Protein AF-A0A1Q7YR56-F1 (afdb_monomer)

Radius of gyration: 27.62 Å; Cα contacts (8 Å, |Δi|>4): 242; chains: 1; bounding box: 73×90×45 Å

Mean predicted aligned error: 14.75 Å

Sequence (180 aa):
MLPIGRGDFVLPYKLAPENAGSSASSLIPLRMRAVSVNVNEVTGVAGFVEPGTRVDVLFTATVNVAGLHEPRSTTILQDVPVLASDQRLDRSTARQGQAAHVVTLLVSLEGAEKLALAMQEGRIQLVLRNPVDTNQETPAPVGNTNLYSGTATPTRGPKVTRTKRTPKPAPELPQFYDVE

Secondary structure (DSSP, 8-state):
-PPPPTT----GGGSPPTT--SSGGGGS-TT-EEEEEEE---SSSTTT--TT-EEEEEEEEEEEETTEEEEEEEEEEEEEEEEEEEEEE-TT-TT---EEEEEEEEE-HHHHHHHHHHHHHSEEEEEEPPTT------PPPEEHHHHH-----------------PPPPPPPPPPPPP--

pLDDT: mean 78.29, std 14.7, range [46.56, 96.19]

Solvent-accessible surface area (backbone atoms only — not comparable to full-atom values): 11649 Å² total; per-residue (Å²): 136,81,89,84,60,95,88,61,82,89,48,78,89,75,48,73,59,98,53,58,56,96,47,80,71,37,76,48,57,90,82,46,41,78,46,78,41,74,42,64,78,80,93,76,50,83,91,69,61,45,58,78,39,34,28,28,35,34,40,37,34,75,42,78,58,95,88,40,80,41,55,35,36,38,77,78,46,66,81,31,42,29,70,40,60,46,76,47,69,48,79,84,47,92,84,72,60,65,64,44,36,36,36,27,33,49,31,43,66,69,52,48,55,52,47,57,51,44,68,72,71,41,46,39,36,77,43,84,44,62,89,86,65,83,80,86,80,86,77,77,69,45,29,65,72,63,71,71,45,88,78,70,77,85,79,72,72,82,80,76,78,74,71,79,76,71,79,73,79,78,79,81,77,83,80,81,80,86,78,133

Structure (mmCIF, N/CA/C/O backbone):
data_AF-A0A1Q7YR56-F1
#
_entry.id   AF-A0A1Q7YR56-F1
#
loop_
_atom_site.group_PDB
_atom_site.id
_atom_site.type_symbol
_atom_site.label_atom_id
_atom_site.label_alt_id
_atom_site.label_comp_id
_atom_site.label_asym_id
_atom_site.label_entity_id
_atom_site.label_seq_id
_atom_site.pdbx_PDB_ins_code
_atom_site.Cartn_x
_atom_site.Cartn_y
_atom_site.Cartn_z
_atom_site.occupancy
_atom_site.B_iso_or_equiv
_atom_site.auth_seq_id
_atom_site.auth_comp_id
_atom_site.auth_asym_id
_atom_site.auth_atom_id
_atom_site.pdbx_PDB_model_num
ATOM 1 N N . MET A 1 1 ? 19.904 -16.107 -21.056 1.00 61.62 1 MET A N 1
ATOM 2 C CA . MET A 1 1 ? 21.088 -16.655 -20.360 1.00 61.62 1 MET A CA 1
ATOM 3 C C . MET A 1 1 ? 22.011 -17.222 -21.427 1.00 61.62 1 MET A C 1
ATOM 5 O O . MET A 1 1 ? 21.519 -17.966 -22.267 1.00 61.62 1 MET A O 1
ATOM 9 N N . LEU A 1 2 ? 23.276 -16.804 -21.483 1.00 70.56 2 LEU A N 1
ATOM 10 C CA . LEU A 1 2 ? 24.218 -17.297 -22.495 1.00 70.56 2 LEU A CA 1
ATOM 11 C C . LEU A 1 2 ? 24.826 -18.628 -22.013 1.00 70.56 2 LEU A C 1
ATOM 13 O O . LEU A 1 2 ? 25.208 -18.697 -20.843 1.00 70.56 2 LEU A O 1
ATOM 17 N N . PRO A 1 3 ? 24.923 -19.675 -22.851 1.00 76.06 3 PRO A N 1
ATOM 18 C CA . PRO A 1 3 ? 25.622 -20.898 -22.465 1.00 76.06 3 PRO A CA 1
ATOM 19 C C . PRO A 1 3 ? 27.113 -20.605 -22.240 1.00 76.06 3 PRO A C 1
ATOM 21 O O . PRO A 1 3 ? 27.731 -19.891 -23.029 1.00 76.06 3 PRO A O 1
ATOM 24 N N . ILE A 1 4 ? 27.683 -21.149 -21.160 1.00 81.12 4 ILE A N 1
ATOM 25 C CA . ILE A 1 4 ? 29.117 -21.046 -20.851 1.00 81.12 4 ILE A CA 1
ATOM 26 C C . ILE A 1 4 ? 29.828 -22.352 -21.224 1.00 81.12 4 ILE A C 1
ATOM 28 O O . ILE A 1 4 ? 29.398 -23.436 -20.830 1.00 81.12 4 ILE A O 1
ATOM 32 N N . GLY A 1 5 ? 30.894 -22.249 -22.022 1.00 86.50 5 GLY A N 1
ATOM 33 C CA . GLY A 1 5 ? 31.696 -23.387 -22.477 1.00 86.50 5 GLY A CA 1
ATOM 34 C C . GLY A 1 5 ? 32.893 -23.681 -21.569 1.00 86.50 5 GLY A C 1
ATOM 35 O O . GLY A 1 5 ? 33.3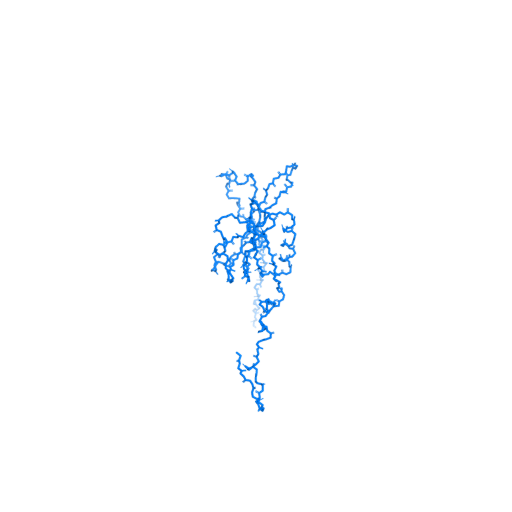61 -22.826 -20.817 1.00 86.50 5 GLY A O 1
ATOM 36 N N . ARG A 1 6 ? 33.433 -24.904 -21.645 1.00 81.12 6 ARG A N 1
ATOM 37 C CA . ARG A 1 6 ? 34.664 -25.267 -20.924 1.00 81.12 6 ARG A CA 1
ATOM 38 C C . ARG A 1 6 ? 35.850 -24.500 -21.520 1.00 81.12 6 ARG A C 1
ATOM 40 O O . ARG A 1 6 ? 36.129 -24.652 -22.703 1.00 81.12 6 ARG A O 1
ATOM 47 N N . GLY A 1 7 ? 36.550 -23.722 -20.692 1.00 88.12 7 GLY A N 1
ATOM 48 C CA . GLY A 1 7 ? 37.669 -22.870 -21.121 1.00 88.12 7 GLY A CA 1
ATOM 49 C C . GLY A 1 7 ? 37.289 -21.411 -21.395 1.00 88.12 7 GLY A C 1
ATOM 50 O O . GLY A 1 7 ? 38.175 -20.605 -21.666 1.00 88.12 7 GLY A O 1
ATOM 51 N N . ASP A 1 8 ? 36.009 -21.049 -21.276 1.00 87.44 8 ASP A N 1
ATOM 52 C CA . ASP A 1 8 ? 35.584 -19.654 -21.368 1.00 87.44 8 ASP A CA 1
ATOM 53 C C . ASP A 1 8 ? 36.054 -18.845 -20.156 1.00 87.44 8 ASP A C 1
ATOM 55 O O . ASP A 1 8 ? 35.895 -19.252 -19.003 1.00 87.44 8 ASP A O 1
ATOM 59 N N . PHE A 1 9 ? 36.526 -17.626 -20.411 1.00 86.00 9 PHE A N 1
ATOM 60 C CA . PHE A 1 9 ? 36.639 -16.620 -19.364 1.00 86.00 9 PHE A CA 1
ATOM 61 C C . PHE A 1 9 ? 35.234 -16.214 -18.892 1.00 86.00 9 PHE A C 1
ATOM 63 O O . PHE A 1 9 ? 34.328 -15.963 -19.699 1.00 86.00 9 PHE A O 1
ATOM 70 N N . VAL A 1 10 ? 35.054 -16.130 -17.573 1.00 84.25 10 VAL A N 1
ATOM 71 C CA . VAL A 1 10 ? 33.825 -15.626 -16.952 1.00 84.25 10 VAL A CA 1
ATOM 72 C C . VAL A 1 10 ? 33.943 -14.110 -16.857 1.00 84.25 10 VAL A C 1
ATOM 74 O O . VAL A 1 10 ? 34.553 -13.575 -15.936 1.00 84.25 10 VAL A O 1
ATOM 77 N N . LEU A 1 11 ? 33.411 -13.415 -17.861 1.00 86.56 11 LEU A N 1
ATOM 78 C CA . LEU A 1 11 ? 33.375 -11.954 -17.874 1.00 86.56 11 LEU A CA 1
ATOM 79 C C . LEU A 1 11 ? 32.105 -11.446 -17.169 1.00 86.56 11 LEU A C 1
ATOM 81 O O . LEU A 1 11 ? 31.077 -12.124 -17.229 1.00 86.56 11 LEU A O 1
ATOM 85 N N . PRO A 1 12 ? 32.122 -10.242 -16.563 1.00 82.56 12 PRO A N 1
ATOM 86 C CA . PRO A 1 12 ? 30.974 -9.701 -15.829 1.00 82.56 12 PRO A CA 1
ATOM 87 C C . PRO A 1 12 ? 29.655 -9.670 -16.617 1.00 82.56 12 PRO A C 1
ATOM 89 O O . PRO A 1 12 ? 28.604 -9.924 -16.049 1.00 82.56 12 PRO A O 1
ATOM 92 N N . TYR A 1 13 ? 29.690 -9.448 -17.935 1.00 82.50 13 TYR A N 1
ATOM 93 C CA . TYR A 1 13 ? 28.483 -9.453 -18.779 1.00 82.50 13 TYR A CA 1
ATOM 94 C C . TYR A 1 13 ? 27.892 -10.856 -19.022 1.00 82.50 13 TYR A C 1
ATOM 96 O O . TYR A 1 13 ? 26.772 -10.971 -19.518 1.00 82.50 13 TYR A O 1
ATOM 104 N N . LYS A 1 14 ? 28.643 -11.926 -18.721 1.00 80.31 14 LYS A N 1
ATOM 105 C CA . LYS A 1 14 ? 28.155 -13.315 -18.749 1.00 80.31 14 LYS A CA 1
ATOM 106 C C . LYS A 1 14 ? 27.508 -13.724 -17.422 1.00 80.31 14 LYS A C 1
ATOM 108 O O . LYS A 1 14 ? 26.845 -14.758 -17.375 1.00 80.31 14 LYS A O 1
ATOM 113 N N . LEU A 1 15 ? 27.703 -12.943 -16.359 1.00 80.94 15 LEU A N 1
ATOM 114 C CA . LEU A 1 15 ? 27.051 -13.160 -15.076 1.00 80.94 15 LEU A CA 1
ATOM 115 C C . LEU A 1 15 ? 25.648 -12.561 -15.104 1.00 80.94 15 LEU A C 1
ATOM 117 O O . LEU A 1 15 ? 25.396 -11.519 -15.711 1.00 80.94 15 LEU A O 1
ATOM 121 N N . ALA A 1 16 ? 24.724 -13.237 -14.433 1.00 74.12 16 ALA A N 1
ATOM 122 C CA . ALA A 1 16 ? 23.437 -12.644 -14.142 1.00 74.12 16 ALA A CA 1
ATOM 123 C C . ALA A 1 16 ? 23.662 -11.477 -13.150 1.00 74.12 16 ALA A C 1
ATOM 125 O O . ALA A 1 16 ? 24.523 -11.608 -12.274 1.00 74.12 16 ALA A O 1
ATOM 126 N N . PRO A 1 17 ? 22.937 -10.348 -13.269 1.00 74.44 17 PRO A N 1
ATOM 127 C CA . PRO A 1 17 ? 22.938 -9.307 -12.244 1.00 74.44 17 PRO A CA 1
ATOM 128 C C . PRO A 1 17 ? 22.762 -9.901 -10.840 1.00 74.44 17 PRO A C 1
ATOM 130 O O . PRO A 1 17 ? 22.109 -10.932 -10.692 1.00 74.44 17 PRO A O 1
ATOM 133 N N . GLU A 1 18 ? 23.272 -9.238 -9.800 1.00 69.38 18 GLU A N 1
ATOM 134 C CA . GLU A 1 18 ? 23.172 -9.740 -8.413 1.00 69.38 18 GLU A CA 1
ATOM 135 C C . GLU A 1 18 ? 21.721 -10.074 -8.002 1.00 69.38 18 GLU A C 1
ATOM 137 O O . GLU A 1 18 ? 21.483 -10.996 -7.228 1.00 69.38 18 GLU A O 1
ATOM 142 N N . ASN A 1 19 ? 20.744 -9.401 -8.624 1.00 65.56 19 ASN A N 1
ATOM 143 C CA . ASN A 1 19 ? 19.305 -9.607 -8.446 1.00 65.56 19 ASN A CA 1
ATOM 144 C C . ASN A 1 19 ? 18.615 -10.274 -9.655 1.00 65.56 19 ASN A C 1
ATOM 146 O O . ASN A 1 19 ? 17.439 -10.044 -9.905 1.00 65.56 19 ASN A O 1
ATOM 150 N N . ALA A 1 20 ? 19.318 -11.081 -10.446 1.00 63.31 20 ALA A N 1
ATOM 151 C CA . ALA A 1 20 ? 18.755 -11.743 -11.628 1.00 63.31 20 ALA A CA 1
ATOM 152 C C . ALA A 1 20 ? 18.206 -13.151 -11.361 1.00 63.31 20 ALA A C 1
ATOM 154 O O . ALA A 1 20 ? 17.959 -13.915 -12.297 1.00 63.31 20 ALA A O 1
ATOM 155 N N . GLY A 1 21 ? 18.012 -13.506 -10.090 1.00 63.19 21 GLY A N 1
ATOM 156 C CA . GLY A 1 21 ? 17.249 -14.695 -9.736 1.00 63.19 21 GLY A CA 1
ATOM 157 C C . GLY A 1 21 ? 15.819 -14.589 -10.272 1.00 63.19 21 GLY A C 1
ATOM 158 O O . GLY A 1 21 ? 15.194 -13.538 -10.210 1.00 63.19 21 GLY A O 1
ATOM 159 N N . SER A 1 22 ? 15.260 -15.691 -10.770 1.00 61.06 22 SER A N 1
ATOM 160 C CA . SER A 1 22 ? 13.861 -15.762 -11.226 1.00 61.06 22 SER A CA 1
ATOM 161 C C . SER A 1 22 ? 12.847 -15.788 -10.071 1.00 61.06 22 SER A C 1
ATOM 163 O O . SER A 1 22 ? 11.703 -16.200 -10.251 1.00 61.06 22 SER A O 1
ATOM 165 N N . SER A 1 23 ? 13.276 -15.434 -8.859 1.00 67.12 23 SER A N 1
ATOM 166 C CA . SER A 1 23 ? 12.451 -15.467 -7.656 1.00 67.12 23 SER A CA 1
ATOM 167 C C . SER A 1 23 ? 11.788 -14.111 -7.439 1.00 67.12 23 SER A C 1
ATOM 169 O O . SER A 1 23 ? 12.410 -13.079 -7.680 1.00 67.12 23 SER A O 1
ATOM 171 N N . ALA A 1 24 ? 10.555 -14.089 -6.925 1.00 66.25 24 ALA A N 1
ATOM 172 C CA . ALA A 1 24 ? 9.861 -12.842 -6.584 1.00 66.25 24 ALA A CA 1
ATOM 173 C C . ALA A 1 24 ? 10.688 -11.940 -5.639 1.00 66.25 24 ALA A C 1
ATOM 175 O O . ALA A 1 24 ? 10.592 -10.718 -5.709 1.00 66.25 24 ALA A O 1
ATOM 176 N N . SER A 1 25 ? 11.561 -12.532 -4.816 1.00 73.88 25 SER A N 1
ATOM 177 C CA . SER A 1 25 ? 12.488 -11.821 -3.928 1.00 73.88 25 SER A CA 1
ATOM 178 C C . SER A 1 25 ? 13.543 -10.997 -4.668 1.00 73.88 25 SER A C 1
ATOM 180 O O . SER A 1 25 ? 14.016 -9.996 -4.143 1.00 73.88 25 SER A O 1
ATOM 182 N N . SER A 1 26 ? 13.901 -11.385 -5.891 1.00 78.31 26 SER A N 1
ATOM 183 C CA . SER A 1 26 ? 14.892 -10.691 -6.717 1.00 78.31 26 SER A CA 1
ATOM 184 C C . SER A 1 26 ? 14.360 -9.379 -7.313 1.00 78.31 26 SER A C 1
ATOM 186 O O . SER A 1 26 ? 15.143 -8.512 -7.685 1.00 78.31 26 SER A O 1
ATOM 188 N N . LEU A 1 27 ? 13.035 -9.192 -7.347 1.00 80.38 27 LEU A N 1
ATOM 189 C CA . LEU A 1 27 ? 12.390 -7.941 -7.769 1.00 80.38 27 LEU A CA 1
ATOM 190 C C . LEU A 1 27 ? 12.345 -6.882 -6.658 1.00 80.38 27 LEU A C 1
ATOM 192 O O . LEU A 1 27 ? 11.912 -5.759 -6.905 1.00 80.38 27 LEU A O 1
ATOM 196 N N . ILE A 1 28 ? 12.762 -7.226 -5.437 1.00 87.56 28 ILE A N 1
ATOM 197 C CA . ILE A 1 28 ? 12.703 -6.346 -4.270 1.00 87.56 28 ILE A CA 1
ATOM 198 C C . ILE A 1 28 ? 14.057 -5.637 -4.125 1.00 87.56 28 ILE A C 1
ATOM 200 O O . ILE A 1 28 ? 15.053 -6.288 -3.805 1.00 87.56 28 ILE A O 1
ATOM 204 N N . PRO A 1 29 ? 14.134 -4.308 -4.324 1.00 87.94 29 PRO A N 1
ATOM 205 C CA . PRO A 1 29 ? 15.377 -3.573 -4.139 1.00 87.94 29 PRO A CA 1
ATOM 206 C C . PRO A 1 29 ? 15.841 -3.570 -2.680 1.00 87.94 29 PRO A C 1
ATOM 208 O O . PRO A 1 29 ? 15.061 -3.762 -1.741 1.00 87.94 29 PRO A O 1
ATOM 211 N N . LEU A 1 30 ? 17.123 -3.257 -2.480 1.00 88.31 30 LEU A N 1
ATOM 212 C CA . LEU A 1 30 ? 17.692 -3.045 -1.151 1.00 88.31 30 LEU A CA 1
ATOM 213 C C . LEU A 1 30 ? 16.848 -2.047 -0.344 1.00 88.31 30 LEU A C 1
ATOM 215 O O . LEU A 1 30 ? 16.466 -0.986 -0.832 1.00 88.31 30 LEU A O 1
ATOM 219 N N . ARG A 1 31 ? 16.609 -2.384 0.929 1.00 90.31 31 ARG A N 1
ATOM 220 C CA . ARG A 1 31 ? 15.815 -1.595 1.893 1.00 90.31 31 ARG A CA 1
ATOM 221 C C . ARG A 1 31 ? 14.323 -1.455 1.555 1.00 90.31 31 ARG A C 1
ATOM 223 O O . ARG A 1 31 ? 13.633 -0.694 2.236 1.00 90.31 31 ARG A O 1
ATOM 230 N N . MET A 1 32 ? 13.809 -2.234 0.609 1.00 94.12 32 MET A N 1
ATOM 231 C CA . MET A 1 32 ? 12.379 -2.348 0.314 1.00 94.12 32 MET A CA 1
ATOM 232 C C . MET A 1 32 ? 11.842 -3.720 0.745 1.00 94.12 32 MET A C 1
ATOM 234 O O . MET A 1 32 ? 12.610 -4.628 1.065 1.00 94.12 32 MET A O 1
ATOM 238 N N . ARG A 1 33 ? 10.517 -3.854 0.840 1.00 94.69 33 ARG A N 1
ATOM 239 C CA . ARG A 1 33 ? 9.802 -5.083 1.205 1.00 94.69 33 ARG A CA 1
ATOM 240 C C . ARG A 1 33 ? 8.588 -5.245 0.306 1.00 94.69 33 ARG A C 1
ATOM 242 O O . ARG A 1 33 ? 7.908 -4.268 0.012 1.00 94.69 33 ARG A O 1
ATOM 249 N N . ALA A 1 34 ? 8.318 -6.479 -0.096 1.00 93.25 34 ALA A N 1
ATOM 250 C CA . ALA A 1 34 ? 7.066 -6.839 -0.738 1.00 93.25 34 ALA A CA 1
ATOM 251 C C . ALA A 1 34 ? 6.038 -7.193 0.342 1.00 93.25 34 ALA A C 1
ATOM 253 O O . ALA A 1 34 ? 6.297 -8.069 1.167 1.00 93.25 34 ALA A O 1
ATOM 254 N N . VAL A 1 35 ? 4.890 -6.519 0.343 1.00 92.81 35 VAL A N 1
ATOM 255 C CA . VAL A 1 35 ? 3.794 -6.779 1.286 1.00 92.81 35 VAL A CA 1
ATOM 256 C C . VAL A 1 35 ? 2.538 -7.110 0.501 1.00 92.81 35 VAL A C 1
ATOM 258 O O . VAL A 1 35 ? 2.097 -6.321 -0.332 1.00 92.81 35 VAL A O 1
ATOM 261 N N . SER A 1 36 ? 1.967 -8.283 0.762 1.00 91.06 36 SER A N 1
ATOM 262 C CA . SER A 1 36 ? 0.696 -8.698 0.174 1.00 91.06 36 SER A CA 1
ATOM 263 C C . SER A 1 36 ? -0.461 -8.191 1.025 1.00 91.06 36 SER A C 1
ATOM 265 O O . SER A 1 36 ? -0.559 -8.513 2.207 1.00 91.06 36 SER A O 1
ATOM 267 N N . VAL A 1 37 ? -1.346 -7.417 0.407 1.00 88.75 37 VAL A N 1
ATOM 268 C CA . VAL A 1 37 ? -2.497 -6.791 1.055 1.00 88.75 37 VAL A CA 1
ATOM 269 C C . VAL A 1 37 ? -3.771 -7.333 0.420 1.00 88.75 37 VAL A C 1
ATOM 271 O O . VAL A 1 37 ? -3.883 -7.385 -0.805 1.00 88.75 37 VAL A O 1
ATOM 274 N N . ASN A 1 38 ? -4.725 -7.744 1.257 1.00 85.94 38 ASN A N 1
ATOM 275 C CA . ASN A 1 38 ? -6.082 -8.051 0.812 1.00 85.94 38 ASN A CA 1
ATOM 276 C C . ASN A 1 38 ? -6.868 -6.740 0.733 1.00 85.94 38 ASN A C 1
ATOM 278 O O . ASN A 1 38 ? -6.925 -5.995 1.715 1.00 85.94 38 ASN A O 1
ATOM 282 N N . VAL A 1 39 ? -7.423 -6.446 -0.438 1.00 79.50 39 VAL A N 1
ATOM 283 C CA . VAL A 1 39 ? -8.064 -5.162 -0.716 1.00 79.50 39 VAL A CA 1
ATOM 284 C C . VAL A 1 39 ? -9.551 -5.354 -0.960 1.00 79.50 39 VAL A C 1
ATOM 286 O O . VAL A 1 39 ? -9.975 -6.236 -1.706 1.00 79.50 39 VAL A O 1
ATOM 289 N N . ASN A 1 40 ? -10.352 -4.499 -0.321 1.00 73.00 40 ASN A N 1
ATOM 290 C CA . ASN A 1 40 ? -11.790 -4.473 -0.540 1.00 73.00 40 ASN A CA 1
ATOM 291 C C . ASN A 1 40 ? -12.070 -3.579 -1.737 1.00 73.00 40 ASN A C 1
ATOM 293 O O . ASN A 1 40 ? -11.905 -2.358 -1.682 1.00 73.00 40 ASN A O 1
ATOM 297 N N . GLU A 1 41 ? -12.479 -4.201 -2.827 1.00 62.94 41 GLU A N 1
ATOM 298 C CA . GLU A 1 41 ? -12.713 -3.492 -4.064 1.00 62.94 41 GLU A CA 1
ATOM 299 C C . GLU A 1 41 ? -14.067 -2.776 -4.062 1.00 62.94 41 GLU A C 1
ATOM 301 O O . GLU A 1 41 ? -15.100 -3.349 -3.713 1.00 62.94 41 GLU A O 1
ATOM 306 N N . VAL A 1 42 ? -14.077 -1.525 -4.519 1.00 56.03 42 VAL A N 1
ATOM 307 C CA . VAL A 1 42 ? -15.301 -0.847 -4.957 1.00 56.03 42 VAL A CA 1
ATOM 308 C C . VAL A 1 42 ? -15.333 -0.949 -6.477 1.00 56.03 42 VAL A C 1
ATOM 310 O O . VAL A 1 42 ? -14.951 -0.012 -7.159 1.00 56.03 42 VAL A O 1
ATOM 313 N N . THR A 1 43 ? -15.694 -2.135 -6.976 1.00 49.41 43 THR A N 1
ATOM 314 C CA . THR A 1 43 ? -16.209 -2.453 -8.332 1.00 49.41 43 THR A CA 1
ATOM 315 C C . THR A 1 43 ? -15.516 -1.899 -9.598 1.00 49.41 43 THR A C 1
ATOM 317 O O . THR A 1 43 ? -15.992 -2.199 -10.689 1.00 49.41 43 THR A O 1
ATOM 320 N N . GLY A 1 44 ? -14.423 -1.135 -9.532 1.00 54.78 44 GLY A N 1
ATOM 321 C CA . GLY A 1 44 ? -13.900 -0.387 -10.684 1.00 54.78 44 GLY A CA 1
ATOM 322 C C . GLY A 1 44 ? -12.380 -0.323 -10.831 1.00 54.78 44 GLY A C 1
ATOM 323 O O . GLY A 1 44 ? -11.914 0.313 -11.771 1.00 54.78 44 GLY A O 1
ATOM 324 N N . VAL A 1 45 ? -11.595 -0.954 -9.950 1.00 57.84 45 VAL A N 1
ATOM 325 C CA . VAL A 1 45 ? -10.121 -0.824 -9.929 1.00 57.84 45 VAL A CA 1
ATOM 326 C C . VAL A 1 45 ? -9.399 -2.173 -10.127 1.00 57.84 45 VAL A C 1
ATOM 328 O O . VAL A 1 45 ? -8.244 -2.196 -10.547 1.00 57.84 45 VAL A O 1
ATOM 331 N N . ALA A 1 46 ? -10.073 -3.311 -9.940 1.00 54.56 46 ALA A N 1
ATOM 332 C CA . ALA A 1 46 ? -9.526 -4.671 -10.039 1.00 54.56 46 ALA A CA 1
ATOM 333 C C . ALA A 1 46 ? -8.979 -4.997 -11.416 1.00 54.56 46 ALA A C 1
ATOM 335 O O . ALA A 1 46 ? -8.048 -5.789 -11.523 1.00 54.56 46 ALA A O 1
ATOM 336 N N . GLY A 1 47 ? -9.571 -4.418 -12.461 1.00 63.91 47 GLY A N 1
ATOM 337 C CA . GLY A 1 47 ? -9.123 -4.626 -13.834 1.00 63.91 47 GLY A CA 1
ATOM 338 C C . GLY A 1 47 ? -7.925 -3.769 -14.233 1.00 63.91 47 GLY A C 1
ATOM 339 O O . GLY A 1 47 ? -7.358 -4.008 -15.288 1.00 63.91 47 GLY A O 1
ATOM 340 N N . PHE A 1 48 ? -7.550 -2.774 -13.426 1.00 71.44 48 PHE A N 1
ATOM 341 C CA . PHE A 1 48 ? -6.560 -1.766 -13.815 1.00 71.44 48 PHE A CA 1
ATOM 342 C C . PHE A 1 48 ? -5.305 -1.762 -12.930 1.00 71.44 48 PHE A C 1
ATOM 344 O O . PHE A 1 48 ? -4.304 -1.143 -13.286 1.00 71.44 48 PHE A O 1
ATOM 351 N N . VAL A 1 49 ? -5.330 -2.444 -11.779 1.00 83.12 49 VAL A N 1
ATOM 352 C CA . VAL A 1 49 ? -4.136 -2.636 -10.943 1.00 83.12 49 VAL A CA 1
ATOM 353 C C . VAL A 1 49 ? -3.309 -3.781 -11.512 1.00 83.12 49 VAL A C 1
ATOM 355 O O . VAL A 1 49 ? -3.472 -4.948 -11.147 1.00 83.12 49 VAL A O 1
ATOM 358 N N . GLU A 1 50 ? -2.408 -3.418 -12.418 1.00 86.62 50 GLU A N 1
ATOM 359 C CA . GLU A 1 50 ? -1.452 -4.328 -13.042 1.00 86.62 50 GLU A CA 1
ATOM 360 C C . GLU A 1 50 ? -0.056 -4.220 -12.398 1.00 86.62 50 GLU A C 1
ATOM 362 O O . GLU A 1 50 ? 0.314 -3.165 -11.864 1.00 86.62 50 GLU A O 1
ATOM 367 N N . PRO A 1 51 ? 0.761 -5.287 -12.443 1.00 88.75 51 PRO A N 1
ATOM 368 C CA . PRO A 1 51 ? 2.176 -5.207 -12.089 1.00 88.75 51 PRO A CA 1
ATOM 369 C C . PRO A 1 51 ? 2.893 -4.086 -12.854 1.00 88.75 51 PRO A C 1
ATOM 371 O O . PRO A 1 51 ? 2.762 -3.970 -14.068 1.00 88.75 51 PRO A O 1
ATOM 374 N N . GLY A 1 52 ? 3.666 -3.262 -12.146 1.00 88.56 52 GLY A N 1
ATOM 375 C CA . GLY A 1 52 ? 4.337 -2.085 -12.709 1.00 88.56 52 GLY A CA 1
ATOM 376 C C . GLY A 1 52 ? 3.530 -0.785 -12.636 1.00 88.56 52 GLY A C 1
ATOM 377 O O . GLY A 1 52 ? 4.089 0.280 -12.898 1.00 88.56 52 GLY A O 1
ATOM 378 N N . THR A 1 53 ? 2.258 -0.836 -12.230 1.00 90.25 53 THR A N 1
ATOM 379 C CA . THR A 1 53 ? 1.477 0.375 -11.931 1.00 90.25 53 THR A CA 1
ATOM 380 C C . THR A 1 53 ? 1.840 0.960 -10.564 1.00 90.25 53 THR A C 1
ATOM 382 O O . THR A 1 53 ? 2.524 0.334 -9.745 1.00 90.25 53 THR A O 1
ATOM 385 N N . ARG A 1 54 ? 1.391 2.195 -10.325 1.00 91.56 54 ARG A N 1
ATOM 386 C CA . ARG A 1 54 ? 1.548 2.909 -9.055 1.00 91.56 54 ARG A CA 1
ATOM 387 C C . ARG A 1 54 ? 0.179 3.142 -8.438 1.00 91.56 54 ARG A C 1
ATOM 389 O O . ARG A 1 54 ? -0.774 3.480 -9.140 1.00 91.56 54 ARG A O 1
ATOM 396 N N . VAL A 1 55 ? 0.092 2.963 -7.128 1.00 91.81 55 VAL A N 1
ATOM 397 C CA . VAL A 1 55 ? -1.143 3.126 -6.363 1.00 91.81 55 VAL A CA 1
ATOM 398 C C . VAL A 1 55 ? -0.905 3.964 -5.118 1.00 91.81 55 VAL A C 1
ATOM 400 O O . VAL A 1 55 ? 0.169 3.931 -4.516 1.00 91.81 55 VAL A O 1
ATOM 403 N N . ASP A 1 56 ? -1.946 4.665 -4.704 1.00 91.94 56 ASP A N 1
ATOM 404 C CA . ASP A 1 56 ? -2.064 5.222 -3.369 1.00 91.94 56 ASP A CA 1
ATOM 405 C C . ASP A 1 56 ? -2.939 4.291 -2.519 1.00 91.94 56 ASP A C 1
ATOM 407 O O . ASP A 1 56 ? -3.864 3.634 -3.011 1.00 91.94 56 ASP A O 1
ATOM 411 N N . VAL A 1 57 ? -2.631 4.213 -1.227 1.00 92.25 57 VAL A N 1
ATOM 412 C CA . VAL A 1 57 ? -3.304 3.321 -0.283 1.00 92.25 57 VAL A CA 1
ATOM 413 C C . VAL A 1 57 ? -4.146 4.149 0.672 1.00 92.25 57 VAL A C 1
ATOM 415 O O . VAL A 1 57 ? -3.616 4.899 1.499 1.00 92.25 57 VAL A O 1
ATOM 418 N N . LEU A 1 58 ? -5.463 3.976 0.587 1.00 92.12 58 LEU A N 1
ATOM 419 C CA . LEU A 1 58 ? -6.403 4.541 1.542 1.00 92.12 58 LEU A CA 1
ATOM 420 C C . LEU A 1 58 ? -6.752 3.523 2.612 1.00 92.12 58 LEU A C 1
ATOM 422 O O . LEU A 1 58 ? -7.011 2.350 2.345 1.00 92.12 58 LEU A O 1
ATOM 426 N N . PHE A 1 59 ? -6.805 4.019 3.835 1.00 93.06 59 PHE A N 1
ATOM 427 C CA . PHE A 1 59 ? -7.206 3.282 5.010 1.00 93.06 59 PHE A CA 1
ATOM 428 C C . PHE A 1 59 ? -8.453 3.927 5.593 1.00 93.06 59 PHE A C 1
ATOM 430 O O . PHE A 1 59 ? -8.464 5.123 5.882 1.00 93.06 59 PHE A O 1
ATOM 437 N N . THR A 1 60 ? -9.497 3.124 5.770 1.00 91.81 60 THR A N 1
ATOM 438 C CA . THR A 1 60 ? -10.726 3.537 6.440 1.00 91.81 60 THR A CA 1
ATOM 439 C C . THR A 1 60 ? -10.922 2.703 7.693 1.00 91.81 60 THR A C 1
ATOM 441 O O . THR A 1 60 ? -11.051 1.479 7.619 1.00 91.81 60 THR A O 1
ATOM 444 N N . ALA A 1 61 ? -10.999 3.371 8.839 1.00 92.81 61 ALA A N 1
ATOM 445 C CA . ALA A 1 61 ? -11.296 2.748 10.121 1.00 92.81 61 ALA A CA 1
ATOM 446 C C . ALA A 1 61 ? -12.292 3.584 10.918 1.00 92.81 61 ALA A C 1
ATOM 448 O O . ALA A 1 61 ? -12.487 4.773 10.660 1.00 92.81 61 ALA A O 1
ATOM 449 N N . THR A 1 62 ? -12.940 2.940 11.884 1.00 91.75 62 THR A N 1
ATOM 450 C CA . THR A 1 62 ? -13.819 3.636 12.823 1.00 91.75 62 THR A CA 1
ATOM 451 C C . THR A 1 62 ? -12.972 4.174 13.962 1.00 91.75 62 THR A C 1
ATOM 453 O O . THR A 1 62 ? -12.383 3.403 14.714 1.00 91.75 62 THR A O 1
ATOM 456 N N . VAL A 1 63 ? -12.922 5.492 14.095 1.00 89.06 63 VAL A N 1
ATOM 457 C CA . VAL A 1 63 ? 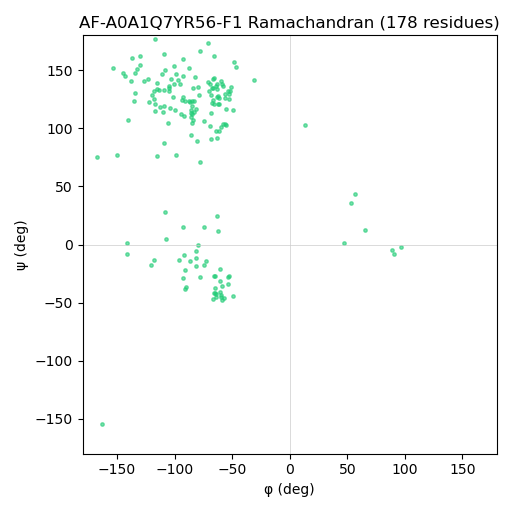-12.183 6.183 15.153 1.00 89.06 63 VAL A CA 1
ATOM 458 C C . VAL A 1 63 ? -13.157 6.838 16.119 1.00 89.06 63 VAL A C 1
ATOM 460 O O . VAL A 1 63 ? -14.245 7.265 15.733 1.00 89.06 63 VAL A O 1
ATOM 463 N N . ASN A 1 64 ? -12.778 6.898 17.394 1.00 87.38 64 ASN A N 1
ATOM 464 C CA . ASN A 1 64 ? -13.543 7.640 18.388 1.00 87.38 64 ASN A CA 1
ATOM 465 C C . ASN A 1 64 ? -13.102 9.108 18.357 1.00 87.38 64 ASN A C 1
ATOM 467 O O . ASN A 1 64 ? -11.963 9.429 18.697 1.00 87.38 64 ASN A O 1
ATOM 471 N N . VAL A 1 65 ? -14.003 9.990 17.932 1.00 80.56 65 VAL A N 1
ATOM 472 C CA . VAL A 1 65 ? -13.799 11.437 17.911 1.00 80.56 65 VAL A CA 1
ATOM 473 C C . VAL A 1 65 ? -14.825 12.059 18.849 1.00 80.56 65 VAL A C 1
ATOM 475 O O . VAL A 1 65 ? -16.027 11.970 18.616 1.00 80.56 65 VAL A O 1
ATOM 478 N N . ALA A 1 66 ? -14.350 12.675 19.934 1.00 80.88 66 ALA A N 1
ATOM 479 C CA . ALA A 1 66 ? -15.193 13.344 20.930 1.00 80.88 66 ALA A CA 1
ATOM 480 C C . ALA A 1 66 ? -16.324 12.462 21.512 1.00 80.88 66 ALA A C 1
ATOM 482 O O . ALA A 1 66 ? -17.412 12.951 21.806 1.00 80.88 66 ALA A O 1
ATOM 483 N N . GLY A 1 67 ? -16.071 11.160 21.688 1.00 82.00 67 GLY A N 1
ATOM 484 C CA . GLY A 1 67 ? -17.041 10.204 22.230 1.00 82.00 67 GLY A CA 1
ATOM 485 C C . GLY A 1 67 ? -17.936 9.544 21.179 1.00 82.00 67 GLY A C 1
ATOM 486 O O . GLY A 1 67 ? -18.697 8.643 21.527 1.00 82.00 67 GLY A O 1
ATOM 487 N N . LEU A 1 68 ? -17.833 9.940 19.905 1.00 82.44 68 LEU A N 1
ATOM 488 C CA . LEU A 1 68 ? -18.588 9.356 18.801 1.00 82.44 68 LEU A CA 1
ATOM 489 C C . LEU A 1 68 ? -17.692 8.451 17.950 1.00 82.44 68 LEU A C 1
ATOM 491 O O . LEU A 1 68 ? -16.592 8.835 17.559 1.00 82.44 68 LEU A O 1
ATOM 495 N N . HIS A 1 69 ? -18.172 7.247 17.647 1.00 87.19 69 HIS A N 1
ATOM 496 C CA . HIS A 1 69 ? -17.504 6.331 16.729 1.00 87.19 69 HIS A CA 1
ATOM 497 C C . HIS A 1 69 ? -17.898 6.678 15.294 1.00 87.19 69 HIS A C 1
ATOM 499 O O . HIS A 1 69 ? -19.028 6.418 14.882 1.00 87.19 69 HIS A O 1
ATOM 505 N N . GLU A 1 70 ? -16.972 7.262 14.537 1.00 88.19 70 GLU A N 1
ATOM 506 C CA . GLU A 1 70 ? -17.193 7.615 13.135 1.00 88.19 70 GLU A CA 1
ATOM 507 C C . GLU A 1 70 ? -16.153 6.963 12.211 1.00 88.19 70 GLU A C 1
ATOM 509 O O . GLU A 1 70 ? -14.978 6.850 12.577 1.00 88.19 70 GLU A O 1
ATOM 514 N N . PRO A 1 71 ? -16.551 6.516 11.006 1.00 89.69 71 PRO A N 1
ATOM 515 C CA . PRO A 1 71 ? -15.602 6.095 9.992 1.00 89.69 71 PRO A CA 1
ATOM 516 C C . PRO A 1 71 ? -14.808 7.304 9.493 1.00 89.69 71 PRO A C 1
ATOM 518 O O . PRO A 1 71 ? -15.362 8.363 9.182 1.00 89.69 71 PRO A O 1
ATOM 521 N N . ARG A 1 72 ? -13.496 7.124 9.385 1.00 91.50 72 ARG A N 1
ATOM 522 C CA . ARG A 1 72 ? -12.569 8.125 8.873 1.00 91.50 72 ARG A CA 1
ATOM 523 C C . ARG A 1 72 ? -11.620 7.468 7.887 1.00 91.50 72 ARG A C 1
ATOM 525 O O . ARG A 1 72 ? -11.049 6.419 8.180 1.00 91.50 72 ARG A O 1
ATOM 532 N N . SER A 1 73 ? -11.479 8.092 6.725 1.00 92.25 73 SER A N 1
ATOM 533 C CA . SER A 1 73 ? -10.588 7.666 5.654 1.00 92.25 73 SER A CA 1
ATOM 534 C C . SER A 1 73 ? -9.362 8.569 5.591 1.00 92.25 73 SER A C 1
ATOM 536 O O . SER A 1 73 ? -9.455 9.795 5.723 1.00 92.25 73 SER A O 1
ATOM 538 N N . THR A 1 74 ? -8.192 7.967 5.425 1.00 93.00 74 THR A N 1
ATOM 539 C CA . THR A 1 74 ? -6.918 8.670 5.294 1.00 93.00 74 THR A CA 1
ATOM 540 C C . THR A 1 74 ? -6.001 7.935 4.327 1.00 93.00 74 THR A C 1
ATOM 542 O O . THR A 1 74 ? -6.034 6.709 4.232 1.00 93.00 74 THR A O 1
ATOM 545 N N . THR A 1 75 ? -5.171 8.682 3.607 1.00 93.88 75 THR A N 1
ATOM 546 C CA . THR A 1 75 ? -4.140 8.109 2.744 1.00 93.88 75 THR A CA 1
ATOM 547 C C . THR A 1 75 ? -2.912 7.785 3.588 1.00 93.88 75 THR A C 1
ATOM 549 O O . THR A 1 75 ? -2.273 8.690 4.122 1.00 93.88 75 THR A O 1
ATOM 552 N N . ILE A 1 76 ? -2.586 6.499 3.722 1.00 93.94 76 ILE A N 1
ATOM 553 C CA . ILE A 1 76 ? -1.471 6.036 4.566 1.00 93.94 76 ILE A CA 1
ATOM 554 C C . ILE A 1 76 ? -0.161 5.904 3.795 1.00 93.94 76 ILE A C 1
ATOM 556 O O . ILE A 1 76 ? 0.909 6.054 4.384 1.00 93.94 76 ILE A O 1
ATOM 560 N N . LEU A 1 77 ? -0.244 5.627 2.492 1.00 94.06 77 LEU A N 1
ATOM 561 C CA . LEU A 1 77 ? 0.893 5.532 1.586 1.00 94.06 77 LEU A CA 1
ATOM 562 C C . LEU A 1 77 ? 0.517 6.108 0.226 1.00 94.06 77 LEU A C 1
ATOM 564 O O . LEU A 1 77 ? -0.618 5.957 -0.222 1.00 94.06 77 LEU A O 1
ATOM 568 N N . GLN A 1 78 ? 1.490 6.738 -0.420 1.00 94.19 78 GLN A N 1
ATOM 569 C CA . GLN A 1 78 ? 1.361 7.297 -1.759 1.00 94.19 78 GLN A CA 1
ATOM 570 C C . GLN A 1 78 ? 2.510 6.831 -2.636 1.00 94.19 78 GLN A C 1
ATOM 572 O O . GLN A 1 78 ? 3.593 6.538 -2.128 1.00 94.19 78 GLN A O 1
ATOM 577 N N . ASP A 1 79 ? 2.262 6.809 -3.941 1.00 93.50 79 ASP A N 1
ATOM 578 C CA . ASP A 1 79 ? 3.249 6.460 -4.961 1.00 93.50 79 ASP A CA 1
ATOM 579 C C . ASP A 1 79 ? 3.872 5.068 -4.754 1.00 93.50 79 ASP A C 1
ATOM 581 O O . ASP A 1 79 ? 5.084 4.861 -4.853 1.00 93.50 79 ASP A O 1
ATOM 585 N N . VAL A 1 80 ? 3.035 4.085 -4.425 1.00 93.38 80 VAL A N 1
ATOM 586 C CA . VAL A 1 80 ? 3.495 2.731 -4.121 1.00 93.38 80 VAL A CA 1
ATOM 587 C C . VAL A 1 80 ? 3.509 1.880 -5.395 1.00 93.38 80 VAL A C 1
ATOM 589 O O . VAL A 1 80 ? 2.461 1.723 -6.024 1.00 93.38 80 VAL A O 1
ATOM 592 N N . PRO A 1 81 ? 4.652 1.285 -5.785 1.00 93.12 81 PRO A N 1
ATOM 593 C CA . PRO A 1 81 ? 4.717 0.371 -6.919 1.00 93.12 81 PRO A CA 1
ATOM 594 C C . PRO A 1 81 ? 4.024 -0.957 -6.617 1.00 93.12 81 PRO A C 1
ATOM 596 O O . PRO A 1 81 ? 4.202 -1.545 -5.544 1.00 93.12 81 PRO A O 1
ATOM 599 N N . VAL A 1 82 ? 3.312 -1.478 -7.609 1.00 92.19 82 VAL A N 1
ATOM 600 C CA . VAL A 1 82 ? 2.697 -2.806 -7.567 1.00 92.19 82 VAL A CA 1
ATOM 601 C C . VAL A 1 82 ? 3.641 -3.828 -8.195 1.00 92.19 82 VAL A C 1
ATOM 603 O O . VAL A 1 82 ? 4.056 -3.681 -9.343 1.00 92.19 82 VAL A O 1
ATOM 606 N N . LEU A 1 83 ? 3.970 -4.884 -7.451 1.00 90.44 83 LEU A N 1
ATOM 607 C CA . LEU A 1 83 ? 4.797 -5.995 -7.936 1.00 90.44 83 LEU A CA 1
ATOM 608 C C . LEU A 1 83 ? 3.962 -7.119 -8.545 1.00 90.44 83 LEU A C 1
ATOM 610 O O . LEU A 1 83 ? 4.382 -7.740 -9.516 1.00 90.44 83 LEU A O 1
ATOM 614 N N . ALA A 1 84 ? 2.806 -7.409 -7.951 1.00 87.81 84 ALA A N 1
ATOM 615 C CA . ALA A 1 84 ? 1.921 -8.479 -8.391 1.00 87.81 84 ALA A CA 1
ATOM 616 C C . ALA A 1 84 ? 0.470 -8.178 -8.007 1.00 87.81 84 ALA A C 1
ATOM 618 O O . ALA A 1 84 ? 0.219 -7.528 -6.993 1.00 87.81 84 ALA A O 1
ATOM 619 N N . SER A 1 85 ? -0.472 -8.696 -8.790 1.00 85.50 85 SER A N 1
ATOM 620 C CA . SER A 1 85 ? -1.912 -8.634 -8.534 1.00 85.50 85 SER A CA 1
ATOM 621 C C . SER A 1 85 ? -2.488 -10.021 -8.812 1.00 85.50 85 SER A C 1
ATOM 623 O O . SER A 1 85 ? -2.256 -10.567 -9.890 1.00 85.50 85 SER A O 1
ATOM 625 N N . ASP A 1 86 ? -3.153 -10.622 -7.826 1.00 79.94 86 ASP A N 1
ATOM 626 C CA . ASP A 1 86 ? -3.742 -11.961 -7.920 1.00 79.94 86 ASP A CA 1
ATOM 627 C C . ASP A 1 86 ? -5.170 -11.968 -7.354 1.00 79.94 86 ASP A C 1
ATOM 629 O O . ASP A 1 86 ? -5.502 -11.235 -6.418 1.00 79.94 86 ASP A O 1
ATOM 633 N N . GLN A 1 87 ? -6.028 -12.810 -7.924 1.00 70.38 87 GLN A N 1
ATOM 634 C CA . GLN A 1 87 ? -7.406 -12.995 -7.484 1.00 70.38 87 GLN A CA 1
ATOM 635 C C . GLN A 1 87 ? -7.514 -14.331 -6.755 1.00 70.38 87 GLN A C 1
ATOM 637 O O . GLN A 1 87 ? -7.553 -15.401 -7.365 1.00 70.38 87 GLN A O 1
ATOM 642 N N . ARG A 1 88 ? -7.601 -14.287 -5.423 1.00 64.19 88 ARG A N 1
ATOM 643 C CA . ARG A 1 88 ? -7.883 -15.483 -4.633 1.00 64.19 88 ARG A CA 1
ATOM 644 C C . ARG A 1 88 ? -9.384 -15.693 -4.560 1.00 64.19 88 ARG A C 1
ATOM 646 O O . ARG A 1 88 ? -10.096 -15.024 -3.816 1.00 64.19 88 ARG A O 1
ATOM 653 N N . LEU A 1 89 ? -9.864 -16.669 -5.323 1.00 56.31 89 LEU A N 1
ATOM 654 C CA . LEU A 1 89 ? -11.226 -17.155 -5.175 1.00 56.31 89 LEU A CA 1
ATOM 655 C C . LEU A 1 89 ? -11.308 -18.003 -3.902 1.00 56.31 89 LEU A C 1
ATOM 657 O O . LEU A 1 89 ? -10.810 -19.132 -3.868 1.00 56.31 89 LEU A O 1
ATOM 661 N N . ASP A 1 90 ? -11.926 -17.460 -2.857 1.00 58.34 90 ASP A N 1
ATOM 662 C CA . ASP A 1 90 ? -12.232 -18.238 -1.665 1.00 58.34 90 ASP A CA 1
ATOM 663 C C . ASP A 1 90 ? -13.332 -19.254 -2.008 1.00 58.34 90 ASP A C 1
ATOM 665 O O . ASP A 1 90 ? -14.510 -18.926 -2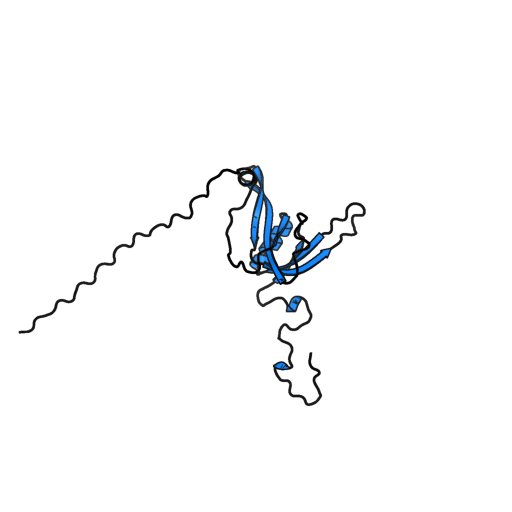.148 1.00 58.34 90 ASP A O 1
ATOM 669 N N . ARG A 1 91 ? -12.927 -20.512 -2.214 1.00 55.44 91 ARG A N 1
ATOM 670 C CA . ARG A 1 91 ? -13.840 -21.623 -2.523 1.00 55.44 91 ARG A CA 1
ATOM 671 C C . ARG A 1 91 ? -14.535 -22.187 -1.279 1.00 55.44 91 ARG A C 1
ATOM 673 O O . ARG A 1 91 ? -15.309 -23.132 -1.416 1.00 55.44 91 ARG A O 1
ATOM 680 N N . SER A 1 92 ? -14.261 -21.663 -0.082 1.00 57.41 92 SER A N 1
ATOM 681 C CA . SER A 1 92 ? -14.764 -22.242 1.169 1.00 57.41 92 SER A CA 1
ATOM 682 C C . SER A 1 92 ? -16.210 -21.853 1.506 1.00 57.41 92 SER A C 1
ATOM 684 O O . SER A 1 92 ? -16.874 -22.574 2.251 1.00 57.41 92 SER A O 1
ATOM 686 N N . THR A 1 93 ? -16.762 -20.787 0.915 1.00 51.50 93 THR A N 1
ATOM 687 C CA . THR A 1 93 ? -18.141 -20.341 1.178 1.00 51.50 93 THR A CA 1
ATOM 688 C C . THR A 1 93 ? -19.049 -20.598 -0.025 1.00 51.50 93 THR A C 1
ATOM 690 O O . THR A 1 93 ? -19.284 -19.755 -0.888 1.00 51.50 93 THR A O 1
ATOM 693 N N . ALA A 1 94 ? -19.618 -21.804 -0.065 1.00 54.22 94 ALA A N 1
ATOM 694 C CA . ALA A 1 94 ? -20.468 -22.328 -1.137 1.00 54.22 94 ALA A CA 1
ATOM 695 C C . ALA A 1 94 ? -21.812 -21.591 -1.381 1.00 54.22 94 ALA A C 1
ATOM 697 O O . ALA A 1 94 ? -22.738 -22.202 -1.910 1.00 54.22 94 ALA A O 1
ATOM 698 N N . ARG A 1 95 ? -21.968 -20.305 -1.024 1.00 52.84 95 ARG A N 1
ATOM 699 C CA . ARG A 1 95 ? -23.166 -19.508 -1.372 1.00 52.84 95 ARG A CA 1
ATOM 700 C C . ARG A 1 95 ? -22.936 -18.043 -1.761 1.00 52.84 95 ARG A C 1
ATOM 702 O O . ARG A 1 95 ? -23.879 -17.444 -2.257 1.00 52.84 95 ARG A O 1
ATOM 709 N N . GLN A 1 96 ? -21.732 -17.486 -1.626 1.00 54.06 96 GLN A N 1
ATOM 710 C CA . GLN A 1 96 ? -21.378 -16.140 -2.112 1.00 54.06 96 GLN A CA 1
ATOM 711 C C . GLN A 1 96 ? -19.851 -15.986 -2.050 1.00 54.06 96 GLN A C 1
ATOM 713 O O . GLN A 1 96 ? -19.314 -15.357 -1.143 1.00 54.06 96 GLN A O 1
ATOM 718 N N . GLY A 1 97 ? -19.134 -16.612 -2.985 1.00 52.50 97 GLY A N 1
ATOM 719 C CA . GLY A 1 97 ? -17.680 -16.476 -3.077 1.00 52.50 97 GLY A CA 1
ATOM 720 C C . GLY A 1 97 ? -17.304 -15.060 -3.508 1.00 52.50 97 GLY A C 1
ATOM 721 O O . GLY A 1 97 ? -17.240 -14.777 -4.702 1.00 52.50 97 GLY A O 1
ATOM 722 N N . GLN A 1 98 ? -17.087 -14.159 -2.550 1.00 57.94 98 GLN A N 1
ATOM 723 C CA . GLN A 1 98 ? -16.414 -12.891 -2.821 1.00 57.94 98 GLN A CA 1
ATOM 724 C C . GLN A 1 98 ? -14.955 -13.216 -3.148 1.00 57.94 98 GLN A C 1
ATOM 726 O O . GLN A 1 98 ? -14.222 -13.731 -2.304 1.00 57.94 98 GLN A O 1
ATOM 731 N N . ALA A 1 99 ? -14.548 -12.976 -4.394 1.00 63.62 99 ALA A N 1
ATOM 732 C CA . ALA A 1 99 ? -13.147 -13.071 -4.774 1.00 63.62 99 ALA A CA 1
ATOM 733 C C . ALA A 1 99 ? -12.357 -12.037 -3.958 1.00 63.62 99 ALA A C 1
ATOM 735 O O . ALA A 1 99 ? -12.650 -10.843 -4.006 1.00 63.62 99 ALA A O 1
ATOM 736 N N . ALA A 1 100 ? -11.385 -12.501 -3.176 1.00 68.06 100 ALA A N 1
ATOM 737 C CA . ALA A 1 100 ? -10.476 -11.624 -2.461 1.00 68.06 100 ALA A CA 1
ATOM 738 C C . ALA A 1 100 ? -9.339 -11.239 -3.409 1.00 68.06 100 ALA A C 1
ATOM 740 O O . ALA A 1 100 ? -8.595 -12.098 -3.891 1.00 68.06 100 ALA A O 1
ATOM 741 N N . HIS A 1 101 ? -9.195 -9.946 -3.673 1.00 79.62 101 HIS A N 1
ATOM 742 C CA . HIS A 1 101 ? -8.095 -9.435 -4.478 1.00 79.62 101 HIS A CA 1
ATOM 743 C C . HIS A 1 101 ? -6.879 -9.235 -3.575 1.00 79.62 101 HIS A C 1
ATOM 745 O O . HIS A 1 101 ? -6.947 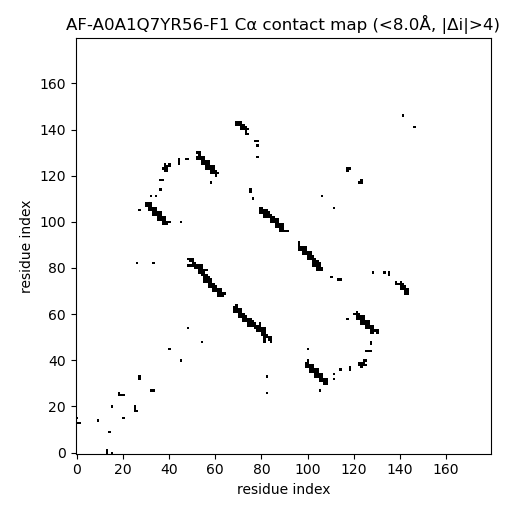-8.544 -2.557 1.00 79.62 101 HIS A O 1
ATOM 751 N N . VAL A 1 102 ? -5.766 -9.873 -3.931 1.00 86.44 102 VAL A N 1
A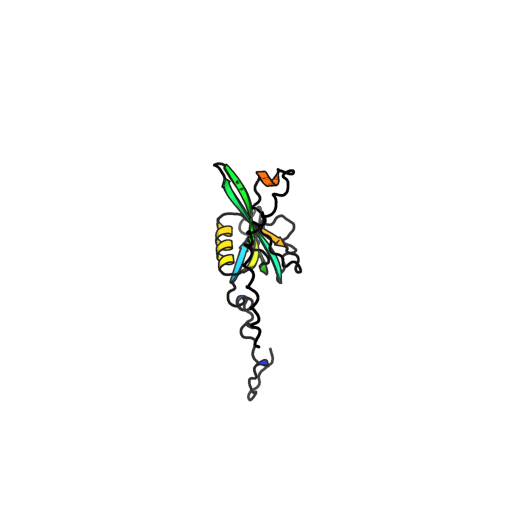TOM 752 C CA . VAL A 1 102 ? -4.501 -9.764 -3.206 1.00 86.44 102 VAL A CA 1
ATOM 753 C C . VAL A 1 102 ? -3.504 -9.042 -4.092 1.00 86.44 102 VAL A C 1
ATOM 755 O O . VAL A 1 102 ? -3.134 -9.524 -5.160 1.00 86.44 102 VAL A O 1
ATOM 758 N N . VAL A 1 103 ? -3.038 -7.890 -3.625 1.00 89.56 103 VAL A N 1
ATOM 759 C CA . VAL A 1 103 ? -2.051 -7.079 -4.340 1.00 89.56 103 VAL A CA 1
ATOM 760 C C . VAL A 1 103 ? -0.762 -7.057 -3.538 1.00 89.56 103 VAL A C 1
ATOM 762 O O . VAL A 1 103 ? -0.773 -6.864 -2.324 1.00 89.56 103 VAL A O 1
ATOM 765 N N . THR A 1 104 ? 0.362 -7.278 -4.212 1.00 91.62 104 THR A N 1
ATOM 766 C CA . THR A 1 104 ? 1.693 -7.220 -3.609 1.00 91.62 104 THR A CA 1
ATOM 767 C C . THR A 1 104 ? 2.331 -5.878 -3.923 1.00 91.62 104 THR A C 1
ATOM 769 O O . THR A 1 104 ? 2.608 -5.567 -5.080 1.00 91.62 104 THR A O 1
ATOM 772 N N . LEU A 1 105 ? 2.568 -5.097 -2.876 1.00 93.44 105 LEU A N 1
ATOM 773 C CA . LEU A 1 105 ? 3.086 -3.737 -2.937 1.00 93.44 105 LEU A CA 1
ATOM 774 C C . LEU A 1 105 ? 4.566 -3.705 -2.560 1.00 93.44 105 LEU A C 1
ATOM 776 O O . LEU A 1 105 ? 4.983 -4.410 -1.639 1.00 93.44 105 LEU A O 1
ATOM 780 N N . LEU A 1 106 ? 5.351 -2.865 -3.234 1.00 94.88 106 LEU A N 1
ATOM 781 C CA . LEU A 1 106 ? 6.741 -2.599 -2.872 1.00 94.88 106 LEU A CA 1
ATOM 782 C C . LEU A 1 106 ? 6.820 -1.389 -1.933 1.00 94.88 106 LEU A C 1
ATOM 784 O O . LEU A 1 106 ? 6.610 -0.257 -2.351 1.00 94.88 106 LEU A O 1
ATOM 788 N N . VAL A 1 107 ? 7.171 -1.604 -0.670 1.00 95.75 107 VAL A N 1
ATOM 789 C CA . VAL A 1 107 ? 7.157 -0.553 0.361 1.00 95.75 107 VAL A CA 1
ATOM 790 C C . VAL A 1 107 ? 8.464 -0.473 1.146 1.00 95.75 107 VAL A C 1
ATOM 792 O O . VAL A 1 107 ? 9.276 -1.400 1.152 1.00 95.75 107 VAL A O 1
ATOM 795 N N . SER A 1 108 ? 8.681 0.652 1.830 1.00 96.19 108 SER A N 1
ATOM 796 C CA . SER A 1 108 ? 9.738 0.788 2.839 1.00 96.19 108 SER A CA 1
ATOM 797 C C . SER A 1 108 ? 9.401 -0.020 4.105 1.00 96.19 108 SER A C 1
ATOM 799 O O . SER A 1 108 ? 8.301 -0.556 4.233 1.00 96.19 108 SER A O 1
ATOM 801 N N . LEU A 1 109 ? 10.334 -0.112 5.066 1.00 95.69 109 LEU A N 1
ATOM 802 C CA . LEU A 1 109 ? 10.053 -0.772 6.357 1.00 95.69 109 LEU A CA 1
ATOM 803 C C . LEU A 1 109 ? 8.885 -0.104 7.084 1.00 95.69 109 LEU A C 1
ATOM 805 O O . LEU A 1 109 ? 7.952 -0.777 7.498 1.00 95.69 109 LEU A O 1
ATOM 809 N N . GLU A 1 110 ? 8.930 1.224 7.168 1.00 95.81 110 GLU A N 1
ATOM 810 C CA . GLU A 1 110 ? 7.891 2.026 7.809 1.00 95.81 110 GLU A CA 1
ATOM 811 C C . GLU A 1 110 ? 6.535 1.829 7.116 1.00 95.81 110 GLU A C 1
ATOM 813 O O . GLU A 1 110 ? 5.503 1.695 7.769 1.00 95.81 110 GLU A O 1
ATOM 818 N N . GLY A 1 111 ? 6.529 1.758 5.779 1.00 95.31 111 GLY A N 1
ATOM 819 C CA . GLY A 1 111 ? 5.311 1.469 5.028 1.00 95.31 111 GLY A CA 1
ATOM 820 C C . GLY A 1 111 ? 4.766 0.067 5.299 1.00 95.31 111 GLY A C 1
ATOM 821 O O . GLY A 1 111 ? 3.554 -0.099 5.406 1.00 95.31 111 GLY A O 1
ATOM 822 N N . ALA A 1 112 ? 5.641 -0.927 5.470 1.00 95.50 112 ALA A N 1
ATOM 823 C CA . ALA A 1 112 ? 5.238 -2.286 5.818 1.00 95.50 112 ALA A CA 1
ATOM 824 C C . ALA A 1 112 ? 4.593 -2.361 7.211 1.00 95.50 112 ALA A C 1
ATOM 826 O O . ALA A 1 112 ? 3.565 -3.015 7.366 1.00 95.50 112 ALA A O 1
ATOM 827 N N . GLU A 1 113 ? 5.147 -1.659 8.201 1.00 95.56 113 GLU A N 1
ATOM 828 C CA . GLU A 1 113 ? 4.582 -1.586 9.556 1.00 95.56 113 GLU A CA 1
ATOM 829 C C . GLU A 1 113 ? 3.207 -0.904 9.558 1.00 95.56 113 GLU A C 1
ATOM 831 O O . GLU A 1 113 ? 2.252 -1.435 10.129 1.00 95.56 113 GLU A O 1
ATOM 836 N N . LYS A 1 114 ? 3.072 0.227 8.848 1.00 94.88 114 LYS A N 1
ATOM 837 C CA . LYS A 1 114 ? 1.786 0.927 8.686 1.00 94.88 114 LYS A CA 1
ATOM 838 C C . LYS A 1 114 ? 0.736 0.050 8.010 1.00 94.88 114 LYS A C 1
ATOM 840 O O . LYS A 1 114 ? -0.404 0.006 8.465 1.00 94.88 114 LYS A O 1
ATOM 845 N N . LEU A 1 115 ? 1.109 -0.654 6.940 1.00 94.56 115 LEU A N 1
ATOM 846 C CA . LEU A 1 115 ? 0.206 -1.569 6.241 1.00 94.56 115 LEU A CA 1
ATOM 847 C C . LEU A 1 115 ? -0.215 -2.739 7.125 1.00 94.56 115 LEU A C 1
ATOM 849 O O . LEU A 1 115 ? -1.393 -3.080 7.139 1.00 94.56 115 LEU A O 1
ATOM 853 N N . ALA A 1 116 ? 0.716 -3.329 7.875 1.00 93.94 116 ALA A N 1
ATOM 854 C CA . ALA A 1 116 ? 0.415 -4.448 8.760 1.00 93.94 116 ALA A CA 1
ATOM 855 C C . ALA A 1 116 ? -0.638 -4.071 9.813 1.00 93.94 116 ALA A C 1
ATOM 857 O O . ALA A 1 116 ? -1.585 -4.828 10.022 1.00 93.94 116 ALA A O 1
ATOM 858 N N . LEU A 1 117 ? -0.520 -2.883 10.415 1.00 94.19 117 LEU A N 1
ATOM 859 C CA . LEU A 1 117 ? -1.515 -2.372 11.358 1.00 94.19 117 LEU A CA 1
ATOM 860 C C . LEU A 1 117 ? -2.853 -2.076 10.665 1.00 94.19 117 LEU A C 1
ATOM 862 O O . LEU A 1 117 ? -3.907 -2.524 11.114 1.00 94.19 117 LEU A O 1
ATOM 866 N N . ALA A 1 118 ? -2.813 -1.386 9.523 1.00 93.00 118 ALA A N 1
ATOM 867 C CA . ALA A 1 118 ? -4.008 -1.042 8.759 1.00 93.00 118 ALA A CA 1
ATOM 868 C C . ALA A 1 118 ? -4.812 -2.283 8.324 1.00 93.00 118 ALA A C 1
ATOM 870 O O . ALA A 1 118 ? -6.042 -2.259 8.326 1.00 93.00 118 ALA A O 1
ATOM 871 N N . MET A 1 119 ? -4.133 -3.385 7.991 1.00 90.62 119 MET A N 1
ATOM 872 C CA . MET A 1 119 ? -4.774 -4.656 7.635 1.00 90.62 119 MET A CA 1
ATOM 873 C C . MET A 1 119 ? -5.535 -5.293 8.803 1.00 90.62 119 MET A C 1
ATOM 875 O O . MET A 1 119 ? -6.466 -6.059 8.566 1.00 90.62 119 MET A O 1
ATOM 879 N N . GLN A 1 120 ? -5.137 -5.014 10.046 1.00 91.38 120 GLN A N 1
ATOM 880 C CA . GLN A 1 120 ? -5.777 -5.563 11.242 1.00 91.38 120 GLN A CA 1
ATOM 881 C C . GLN A 1 120 ? -6.919 -4.680 11.750 1.00 91.38 120 GLN A C 1
ATOM 883 O O . GLN A 1 120 ? -7.925 -5.196 12.231 1.00 91.38 120 GLN A O 1
ATOM 888 N N . GLU A 1 121 ? -6.773 -3.359 11.652 1.00 91.00 121 GLU A N 1
ATOM 889 C CA . GLU A 1 121 ? -7.689 -2.409 12.293 1.00 91.00 121 GLU A CA 1
ATOM 890 C C . GLU A 1 121 ? -8.869 -1.973 11.416 1.00 91.00 121 GLU A C 1
ATOM 892 O O . GLU A 1 121 ? -9.886 -1.504 11.933 1.00 91.00 121 GLU A O 1
ATOM 897 N N . GLY A 1 122 ? -8.763 -2.087 10.091 1.00 89.75 122 GLY A N 1
ATOM 898 C CA . GLY A 1 122 ? -9.766 -1.500 9.209 1.00 89.75 122 GLY A CA 1
ATOM 899 C C . GLY A 1 122 ? -9.754 -2.028 7.785 1.00 89.75 122 GLY A C 1
ATOM 900 O O . GLY A 1 122 ? -9.392 -3.168 7.508 1.00 89.75 122 GLY A O 1
ATOM 901 N N . ARG A 1 123 ? -10.248 -1.195 6.868 1.00 89.06 123 ARG A N 1
ATOM 902 C CA . ARG A 1 123 ? -10.404 -1.537 5.453 1.00 89.06 123 ARG A CA 1
ATOM 903 C C . ARG A 1 123 ? -9.391 -0.774 4.622 1.00 89.06 123 ARG A C 1
ATOM 905 O O . ARG A 1 123 ? -9.270 0.443 4.760 1.00 89.06 123 ARG A O 1
ATOM 912 N N . ILE A 1 124 ? -8.725 -1.492 3.727 1.00 90.44 124 ILE A N 1
ATOM 913 C CA . ILE A 1 124 ? -7.777 -0.919 2.778 1.00 90.44 124 ILE A CA 1
ATOM 914 C C . ILE A 1 124 ? -8.411 -0.876 1.391 1.00 90.44 124 ILE A C 1
ATOM 916 O O . ILE A 1 124 ? -9.028 -1.846 0.942 1.00 90.44 124 ILE A O 1
ATOM 920 N N . GLN A 1 125 ? -8.238 0.262 0.728 1.00 89.50 125 GLN A N 1
ATOM 921 C CA . GLN A 1 125 ? -8.634 0.500 -0.652 1.00 89.50 125 GLN A CA 1
ATOM 922 C C . GLN A 1 125 ? -7.429 1.023 -1.427 1.00 89.50 125 GLN A C 1
ATOM 924 O O . GLN A 1 125 ? -6.644 1.820 -0.909 1.00 89.50 125 GLN A O 1
ATOM 929 N N . LEU A 1 126 ? -7.286 0.571 -2.668 1.00 90.00 126 LEU A N 1
ATOM 930 C CA . LEU A 1 126 ? -6.254 1.062 -3.573 1.00 90.00 126 LEU A CA 1
ATOM 931 C C . LEU A 1 126 ? -6.863 2.066 -4.538 1.00 90.00 126 LEU A C 1
ATOM 933 O O . LEU A 1 126 ? -7.946 1.837 -5.077 1.00 90.00 126 LEU A O 1
ATOM 937 N N . VAL A 1 127 ? -6.134 3.147 -4.778 1.00 89.56 127 VAL A N 1
ATOM 938 C CA . VAL A 1 127 ? -6.455 4.131 -5.807 1.00 89.56 127 VAL A CA 1
ATOM 939 C C . VAL A 1 127 ? -5.305 4.176 -6.788 1.00 89.56 127 VAL A C 1
ATOM 941 O O . VAL A 1 127 ? -4.146 4.286 -6.399 1.00 89.56 127 VAL A O 1
ATOM 944 N N . LEU A 1 128 ? -5.624 4.052 -8.072 1.00 90.19 128 LEU A N 1
ATOM 945 C CA . LEU A 1 128 ? -4.616 4.126 -9.115 1.00 90.19 128 LEU A CA 1
ATOM 946 C C . LEU A 1 128 ? -4.086 5.542 -9.244 1.00 90.19 128 LEU A C 1
ATOM 948 O O . LEU A 1 128 ? -4.846 6.5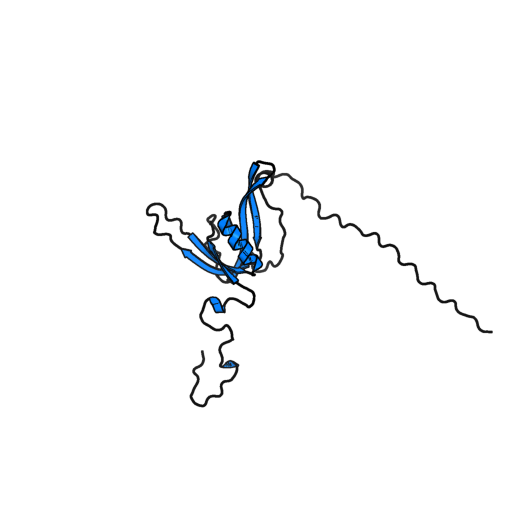05 -9.347 1.00 90.19 128 LEU A O 1
ATOM 952 N N . ARG A 1 129 ? -2.762 5.632 -9.277 1.00 89.56 129 ARG A N 1
ATOM 953 C CA . ARG A 1 129 ? -2.039 6.875 -9.455 1.00 89.56 129 ARG A CA 1
ATOM 954 C C . ARG A 1 129 ? -1.658 7.029 -10.919 1.00 89.56 129 ARG A C 1
ATOM 956 O O . ARG A 1 129 ? -1.267 6.067 -11.581 1.00 89.56 129 ARG A O 1
ATOM 963 N N . ASN A 1 130 ? -1.736 8.254 -11.425 1.00 89.06 130 ASN A N 1
ATOM 964 C CA . ASN A 1 130 ? -1.209 8.556 -12.746 1.00 89.06 130 ASN A CA 1
ATOM 965 C C . ASN A 1 130 ? 0.318 8.313 -12.755 1.00 89.06 130 ASN A C 1
ATOM 967 O O . ASN A 1 130 ? 1.010 8.869 -11.901 1.00 89.06 130 ASN A O 1
ATOM 971 N N . PRO A 1 131 ? 0.874 7.531 -13.701 1.00 85.62 131 PRO A N 1
ATOM 972 C CA . PRO A 1 131 ? 2.303 7.215 -13.730 1.00 85.62 131 PRO A CA 1
ATOM 973 C C . PRO A 1 131 ? 3.228 8.432 -13.874 1.00 85.62 131 PRO A C 1
ATOM 975 O O . PRO A 1 131 ? 4.405 8.320 -13.537 1.00 85.62 131 PRO A O 1
ATOM 978 N N . VAL A 1 132 ? 2.734 9.575 -14.371 1.00 89.69 132 VAL A N 1
ATOM 979 C CA . VAL A 1 132 ? 3.534 10.811 -14.470 1.00 89.69 132 VAL A CA 1
ATOM 980 C C . VAL A 1 132 ? 3.411 11.724 -13.250 1.00 89.69 132 VAL A C 1
ATOM 982 O O . VAL A 1 132 ? 4.148 12.701 -13.148 1.00 89.69 132 VAL A O 1
ATOM 985 N N . ASP A 1 133 ? 2.489 11.438 -12.331 1.00 86.50 133 ASP A N 1
ATOM 986 C CA . ASP A 1 133 ? 2.290 12.258 -11.143 1.00 86.50 133 ASP A CA 1
ATOM 987 C C . ASP A 1 133 ? 3.259 11.842 -10.036 1.00 86.50 133 ASP A C 1
ATOM 989 O O . ASP A 1 133 ? 3.133 10.769 -9.449 1.00 86.50 133 ASP A O 1
ATOM 993 N N . THR A 1 134 ? 4.203 12.717 -9.701 1.00 81.50 134 THR A N 1
ATOM 994 C CA . THR A 1 134 ? 5.187 12.509 -8.628 1.00 81.50 134 THR A CA 1
ATOM 995 C C . THR A 1 134 ? 4.929 13.374 -7.392 1.00 81.50 134 THR A C 1
ATOM 997 O O . THR A 1 134 ? 5.747 13.382 -6.473 1.00 81.50 134 THR A O 1
ATOM 1000 N N . ASN A 1 135 ? 3.830 14.135 -7.352 1.00 87.31 135 ASN A N 1
ATOM 1001 C CA . ASN A 1 135 ? 3.543 15.027 -6.233 1.00 87.31 135 ASN A CA 1
ATOM 1002 C C . ASN A 1 135 ? 2.987 14.250 -5.041 1.00 87.31 135 ASN A C 1
ATOM 1004 O O . ASN A 1 135 ? 2.032 13.490 -5.166 1.00 87.31 135 ASN A O 1
ATOM 1008 N N . GLN A 1 136 ? 3.576 14.444 -3.866 1.00 83.19 136 GLN A N 1
ATOM 1009 C CA . GLN A 1 136 ? 2.997 13.922 -2.634 1.00 83.19 136 GLN A CA 1
ATOM 1010 C C . GLN A 1 136 ? 2.118 14.992 -2.007 1.00 83.19 136 GLN A C 1
ATOM 1012 O O . GLN A 1 136 ? 2.561 16.120 -1.779 1.00 83.19 136 GLN A O 1
ATOM 1017 N N . GLU A 1 137 ? 0.878 14.626 -1.721 1.00 87.25 137 GLU A N 1
ATOM 1018 C CA . GLU A 1 137 ? -0.079 15.502 -1.059 1.00 87.25 137 GLU A CA 1
ATOM 1019 C C . GLU A 1 137 ? -0.306 15.030 0.372 1.00 87.25 137 GLU A C 1
ATOM 1021 O O . GLU A 1 137 ? -0.245 13.843 0.668 1.00 87.25 137 GLU A O 1
ATOM 1026 N N . THR A 1 138 ? -0.622 15.941 1.285 1.00 84.25 138 THR A N 1
ATOM 1027 C CA . THR A 1 138 ? -1.024 15.560 2.647 1.00 84.25 138 THR A CA 1
ATOM 1028 C C . THR A 1 138 ? -2.473 15.977 2.856 1.00 84.25 138 THR A C 1
ATOM 1030 O O . THR A 1 138 ? -2.726 17.010 3.484 1.00 84.25 138 THR A O 1
ATOM 1033 N N . PRO A 1 139 ? -3.444 15.232 2.292 1.00 84.62 139 PRO A N 1
ATOM 1034 C CA . PRO A 1 139 ? -4.847 15.561 2.465 1.00 84.62 139 PRO A CA 1
ATOM 1035 C C . PRO A 1 139 ? -5.249 15.399 3.933 1.00 84.62 139 PRO A C 1
ATOM 1037 O O . PRO A 1 139 ? -4.800 14.490 4.637 1.00 84.62 139 PRO A O 1
ATOM 1040 N N . ALA A 1 140 ? -6.125 16.286 4.404 1.00 86.31 140 ALA A N 1
ATOM 1041 C CA . ALA A 1 140 ? -6.729 16.122 5.717 1.00 86.31 140 ALA A CA 1
ATOM 1042 C C . ALA A 1 140 ? -7.577 14.836 5.726 1.00 86.31 140 ALA A C 1
ATOM 1044 O O . ALA A 1 140 ? -8.305 14.592 4.762 1.00 86.31 140 ALA A O 1
ATOM 1045 N N . PRO A 1 141 ? -7.538 14.026 6.800 1.00 86.38 141 PRO A N 1
ATOM 1046 C CA . PRO A 1 141 ? -8.375 12.840 6.875 1.00 86.38 141 PRO A CA 1
ATOM 1047 C C . PRO A 1 141 ? -9.860 13.199 6.767 1.00 86.38 141 PRO A C 1
ATOM 1049 O O . PRO A 1 141 ? -10.330 14.164 7.383 1.00 86.38 141 PRO A O 1
ATOM 1052 N N . VAL A 1 142 ? -10.592 12.393 6.013 1.00 89.00 142 VAL A N 1
ATOM 1053 C CA . VAL A 1 142 ? -11.977 12.646 5.632 1.00 89.00 142 VAL A CA 1
ATOM 1054 C C . VAL A 1 142 ? -12.892 11.762 6.479 1.00 89.00 142 VAL A C 1
ATOM 1056 O O . VAL A 1 142 ? -12.794 10.540 6.434 1.00 89.00 142 VAL A O 1
ATOM 1059 N N . GLY A 1 143 ? -13.761 12.372 7.285 1.00 87.19 143 GLY A N 1
ATOM 1060 C CA . GLY A 1 143 ? -14.796 11.683 8.070 1.00 87.19 143 GLY A CA 1
ATOM 1061 C C . GLY A 1 143 ? -16.198 12.111 7.644 1.00 87.19 143 GLY A C 1
ATOM 1062 O O . GLY A 1 143 ? -16.340 13.010 6.814 1.00 87.19 143 GLY A O 1
ATOM 1063 N N . ASN A 1 144 ? -17.232 11.516 8.241 1.00 85.25 144 ASN A N 1
ATOM 1064 C CA . ASN A 1 144 ? -18.638 11.773 7.895 1.00 85.25 144 ASN A CA 1
ATOM 1065 C C . ASN A 1 144 ? -18.987 13.264 7.838 1.00 85.25 144 ASN A C 1
ATOM 1067 O O . ASN A 1 144 ? -19.605 13.716 6.878 1.00 85.25 144 ASN A O 1
ATOM 1071 N N . THR A 1 145 ? -18.536 14.039 8.824 1.00 81.62 145 THR A N 1
ATOM 1072 C CA . THR A 1 145 ? -18.796 15.484 8.868 1.00 81.62 145 THR A CA 1
ATOM 1073 C C . THR A 1 145 ? -18.290 16.193 7.607 1.00 81.62 145 THR A C 1
ATOM 1075 O O . THR A 1 145 ? -19.042 16.945 6.999 1.00 81.62 145 THR A O 1
ATOM 1078 N N . ASN A 1 146 ? -17.064 15.891 7.165 1.00 84.75 146 ASN A N 1
ATOM 1079 C CA . ASN A 1 146 ? -16.449 16.521 5.991 1.00 84.75 146 ASN A CA 1
ATOM 1080 C C . ASN A 1 146 ? -16.967 15.949 4.660 1.00 84.75 146 ASN A C 1
ATOM 1082 O O . ASN A 1 146 ? -16.958 16.651 3.654 1.00 84.75 146 ASN A O 1
ATOM 1086 N N . LEU A 1 147 ? -17.405 14.683 4.646 1.00 83.81 147 LEU A N 1
ATOM 1087 C CA . LEU A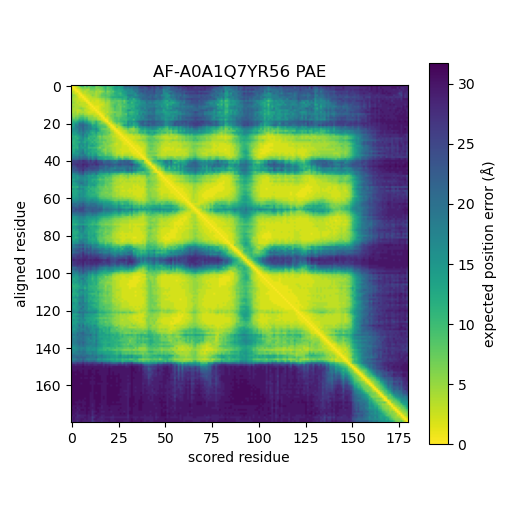 1 147 ? -17.967 14.025 3.460 1.00 83.81 147 LEU A CA 1
ATOM 1088 C C . LEU A 1 147 ? -19.290 14.654 3.024 1.00 83.81 147 LEU A C 1
ATOM 1090 O O . LEU A 1 147 ? -19.522 14.835 1.832 1.00 83.81 147 LEU A O 1
ATOM 1094 N N . TYR A 1 148 ? -20.155 14.977 3.988 1.00 79.88 148 TYR A N 1
ATOM 1095 C CA . TYR A 1 148 ? -21.486 15.523 3.715 1.00 79.88 148 TYR A CA 1
ATOM 1096 C C . TYR A 1 148 ? -21.537 17.053 3.794 1.00 79.88 148 TYR A C 1
ATOM 1098 O O . TYR A 1 148 ? -22.491 17.660 3.306 1.00 79.88 148 TYR A O 1
ATOM 1106 N N . SER A 1 149 ? -20.510 17.705 4.352 1.00 67.81 149 SER A N 1
ATOM 1107 C CA . SER A 1 149 ? -20.384 19.162 4.340 1.00 67.81 149 SER A CA 1
ATOM 1108 C C . SER A 1 149 ? -19.898 19.659 2.973 1.00 67.81 149 SER A C 1
ATOM 1110 O O . SER A 1 149 ? -18.777 20.143 2.830 1.00 67.81 149 SER A O 1
ATOM 1112 N N . GLY A 1 150 ? -20.747 19.586 1.950 1.00 58.69 150 GLY A N 1
ATOM 1113 C CA . GLY A 1 150 ? -20.488 20.142 0.613 1.00 58.69 150 GLY A CA 1
ATOM 1114 C C . GLY A 1 150 ? -20.293 21.670 0.553 1.00 58.69 150 GLY A C 1
ATOM 1115 O O . GLY A 1 150 ? -20.294 22.235 -0.534 1.00 58.69 150 GLY A O 1
ATOM 1116 N N . THR A 1 151 ? -20.124 22.360 1.686 1.00 53.41 151 THR A N 1
ATOM 1117 C CA . THR A 1 151 ? -19.862 23.804 1.774 1.00 53.41 151 THR A CA 1
ATOM 1118 C C . THR A 1 151 ? -19.027 24.131 3.018 1.00 53.41 151 THR A C 1
ATOM 1120 O O . THR A 1 151 ? -19.548 24.617 4.021 1.00 53.41 151 THR A O 1
ATOM 1123 N N . ALA A 1 152 ? -17.720 23.882 2.986 1.00 46.56 152 ALA A N 1
ATOM 1124 C CA . ALA A 1 152 ? -16.798 24.505 3.933 1.00 46.56 152 ALA A CA 1
ATOM 1125 C C . ALA A 1 152 ? -15.501 24.884 3.210 1.00 46.56 152 ALA A C 1
ATOM 1127 O O . ALA A 1 152 ? -14.708 24.044 2.800 1.00 46.56 152 ALA A O 1
ATOM 1128 N N . THR A 1 153 ? -15.374 26.192 3.014 1.00 50.59 153 THR A N 1
ATOM 1129 C CA . THR A 1 153 ? -14.297 26.991 2.427 1.00 50.59 153 THR A CA 1
ATOM 1130 C C . THR A 1 153 ? -12.894 26.405 2.645 1.00 50.59 153 THR A C 1
ATOM 1132 O O . THR A 1 153 ? -12.603 25.955 3.755 1.00 50.59 153 THR A O 1
ATOM 1135 N N . PRO A 1 154 ? -11.978 26.474 1.654 1.00 47.25 154 PRO A N 1
ATOM 1136 C CA . PRO A 1 154 ? -10.594 26.059 1.851 1.00 47.25 154 PRO A CA 1
ATOM 1137 C C . PRO A 1 154 ? -9.997 26.819 3.038 1.00 47.25 154 PRO A C 1
ATOM 1139 O O . PRO A 1 154 ? -9.878 28.049 3.024 1.00 47.25 154 PRO A O 1
ATOM 1142 N N . THR A 1 155 ? -9.627 26.079 4.083 1.00 53.59 155 THR A N 1
ATOM 1143 C CA . THR A 1 155 ? -8.865 26.615 5.208 1.00 53.59 155 THR A CA 1
ATOM 1144 C C . THR A 1 155 ? -7.507 27.048 4.675 1.00 53.59 155 THR A C 1
ATOM 1146 O O . THR A 1 155 ? -6.612 26.237 4.465 1.00 53.59 155 THR A O 1
ATOM 1149 N N . ARG A 1 156 ? -7.417 28.353 4.399 1.00 52.50 156 ARG A N 1
ATOM 1150 C CA . ARG A 1 156 ? -6.254 29.233 4.532 1.00 52.50 156 ARG A CA 1
ATOM 1151 C C . ARG A 1 156 ? -4.946 28.466 4.741 1.00 52.50 156 ARG A C 1
ATOM 1153 O O . ARG A 1 156 ? -4.651 28.037 5.856 1.00 52.50 156 ARG A O 1
ATOM 1160 N N . GLY A 1 157 ? -4.161 28.372 3.668 1.00 53.81 157 GLY A N 1
ATOM 1161 C CA . GLY A 1 157 ? -2.795 27.858 3.707 1.00 53.81 157 GLY A CA 1
ATOM 1162 C C . GLY A 1 157 ? -1.966 28.489 4.837 1.00 53.81 157 GLY A C 1
ATOM 1163 O O . GLY A 1 157 ? -2.300 29.577 5.330 1.00 53.81 157 GLY A O 1
ATOM 1164 N N . PRO A 1 158 ? -0.900 27.803 5.280 1.00 58.19 158 PRO A N 1
ATOM 1165 C CA . PRO A 1 158 ? -0.142 28.184 6.458 1.00 58.19 158 PRO A CA 1
ATOM 1166 C C . PRO A 1 158 ? 0.291 29.646 6.366 1.00 58.19 158 PRO A C 1
ATOM 1168 O O . PRO A 1 158 ? 0.907 30.089 5.397 1.00 58.19 158 PRO A O 1
ATOM 1171 N N . LYS A 1 159 ? -0.064 30.407 7.406 1.00 50.16 159 LYS A N 1
ATOM 1172 C CA . LYS A 1 159 ? 0.433 31.758 7.649 1.00 50.16 159 LYS A CA 1
ATOM 1173 C C . LYS A 1 159 ? 1.957 31.644 7.666 1.00 50.16 159 LYS A C 1
ATOM 1175 O O . LYS A 1 159 ? 2.526 31.161 8.641 1.00 50.16 159 LYS A O 1
ATOM 1180 N N . VAL A 1 160 ? 2.611 32.054 6.582 1.00 56.53 160 VAL A N 1
ATOM 1181 C CA . VAL A 1 160 ? 4.057 32.259 6.568 1.00 56.53 160 VAL A CA 1
ATOM 1182 C C . VAL A 1 160 ? 4.315 33.313 7.634 1.00 56.53 160 VAL A C 1
ATOM 1184 O O . VAL A 1 160 ? 4.028 34.497 7.441 1.00 56.53 160 VAL A O 1
ATOM 1187 N N . THR A 1 161 ? 4.776 32.877 8.805 1.00 51.12 161 THR A N 1
ATOM 1188 C CA . THR A 1 161 ? 5.331 33.770 9.811 1.00 51.12 161 THR A CA 1
ATOM 1189 C C . THR A 1 161 ? 6.529 34.415 9.146 1.00 51.12 161 THR A C 1
ATOM 1191 O O . THR A 1 161 ? 7.596 33.824 9.017 1.00 51.12 161 THR A O 1
ATOM 1194 N N . ARG A 1 162 ? 6.313 35.624 8.634 1.00 54.22 162 ARG A N 1
ATOM 1195 C CA . ARG A 1 162 ? 7.359 36.496 8.131 1.00 54.22 162 ARG A CA 1
ATOM 1196 C C . ARG A 1 162 ? 8.239 36.811 9.334 1.00 54.22 162 ARG A C 1
ATOM 1198 O O . ARG A 1 162 ? 7.938 37.726 10.097 1.00 54.22 162 ARG A O 1
ATOM 1205 N N . THR A 1 163 ? 9.281 36.008 9.539 1.00 52.09 163 THR A N 1
ATOM 1206 C CA . THR A 1 163 ? 10.357 36.314 10.476 1.00 52.09 163 THR A CA 1
ATOM 1207 C C . THR A 1 163 ? 10.790 37.735 10.160 1.00 52.09 163 THR A C 1
ATOM 1209 O O . THR A 1 163 ? 11.214 38.024 9.037 1.00 52.09 163 THR A O 1
ATOM 1212 N N . LYS A 1 164 ? 10.597 38.655 11.112 1.00 50.78 164 LYS A N 1
ATOM 1213 C CA . LYS A 1 164 ? 11.166 39.996 11.020 1.00 50.78 164 LYS A CA 1
ATOM 1214 C C . LYS A 1 164 ? 12.669 39.795 10.858 1.00 50.78 164 LYS A C 1
ATOM 1216 O O . LYS A 1 164 ? 13.349 39.453 11.818 1.00 50.78 164 LYS A O 1
ATOM 1221 N N . ARG A 1 165 ? 13.175 39.963 9.634 1.00 51.59 165 ARG A N 1
ATOM 1222 C CA . ARG A 1 165 ? 14.590 40.230 9.398 1.00 51.59 165 ARG A CA 1
ATOM 1223 C C . ARG A 1 165 ? 14.889 41.501 10.178 1.00 51.59 165 ARG A C 1
ATOM 1225 O O . ARG A 1 165 ? 14.476 42.584 9.772 1.00 51.59 165 ARG A O 1
ATOM 1232 N N . THR A 1 166 ? 15.542 41.356 11.321 1.00 60.81 166 THR A N 1
ATOM 1233 C CA . THR A 1 166 ? 16.309 42.450 11.896 1.00 60.81 166 THR A CA 1
ATOM 1234 C C . THR A 1 166 ? 17.313 42.883 10.824 1.00 60.81 166 THR A C 1
ATOM 1236 O O . THR A 1 166 ? 17.993 42.026 10.248 1.00 60.81 166 THR A O 1
ATOM 1239 N N . PRO A 1 167 ? 17.362 44.171 10.450 1.00 62.25 167 PRO A N 1
ATOM 1240 C CA . PRO A 1 167 ? 18.404 44.638 9.557 1.00 62.25 167 PRO A CA 1
ATOM 1241 C C . PRO A 1 167 ? 19.744 44.419 10.262 1.00 62.25 167 PRO A C 1
ATOM 1243 O O . PRO A 1 167 ? 19.965 44.896 11.373 1.00 62.25 167 PRO A O 1
ATOM 1246 N N . LYS A 1 168 ? 20.616 43.637 9.620 1.00 67.19 168 LYS A N 1
ATOM 1247 C CA . LYS A 1 168 ? 22.034 43.551 9.968 1.00 67.19 168 LYS A CA 1
ATOM 1248 C C . LYS A 1 168 ? 22.587 44.988 9.986 1.00 67.19 168 LYS A C 1
ATOM 1250 O O . LYS A 1 168 ?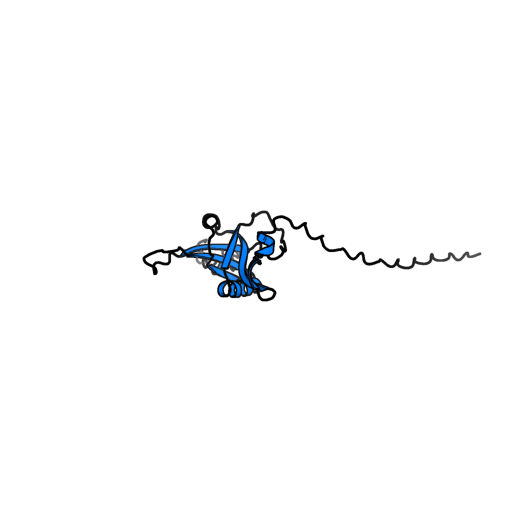 22.335 45.699 9.010 1.00 67.19 168 LYS A O 1
ATOM 1255 N N . PRO A 1 169 ? 23.293 45.427 11.044 1.00 65.62 169 PRO A N 1
ATOM 1256 C CA . PRO A 1 169 ? 23.933 46.737 11.057 1.00 65.62 169 PRO A CA 1
ATOM 1257 C C . PRO A 1 169 ? 24.830 46.881 9.825 1.00 65.62 169 PRO A C 1
ATOM 1259 O O . PRO A 1 169 ? 25.567 45.950 9.483 1.00 65.62 169 PRO A O 1
ATOM 1262 N N . ALA A 1 170 ? 24.707 48.010 9.128 1.00 73.69 170 ALA A N 1
ATOM 1263 C CA . ALA A 1 170 ? 25.555 48.332 7.992 1.00 73.69 170 ALA A CA 1
ATOM 1264 C C . ALA A 1 170 ? 27.030 48.331 8.444 1.00 73.69 170 ALA A C 1
ATOM 1266 O O . ALA A 1 170 ? 27.316 48.855 9.521 1.00 73.69 170 ALA A O 1
ATOM 1267 N N . PRO A 1 171 ? 27.959 47.743 7.671 1.00 72.31 171 PRO A N 1
ATOM 1268 C CA . PRO A 1 171 ? 29.378 47.908 7.941 1.00 72.31 171 PRO A CA 1
ATOM 1269 C C . PRO A 1 171 ? 29.745 49.390 7.788 1.00 72.31 171 PRO A C 1
ATOM 1271 O O . PRO A 1 171 ? 29.438 49.991 6.757 1.00 72.31 171 PRO A O 1
ATOM 1274 N N . GLU A 1 172 ? 30.369 49.969 8.814 1.00 74.94 172 GLU A N 1
ATOM 1275 C CA . GLU A 1 172 ? 30.975 51.300 8.744 1.00 74.94 172 GLU A CA 1
ATOM 1276 C C . GLU A 1 172 ? 31.987 51.344 7.593 1.00 74.94 172 GLU A C 1
ATOM 1278 O O . GLU A 1 172 ? 32.833 50.458 7.450 1.00 74.94 172 GLU A O 1
ATOM 1283 N N . LEU A 1 173 ? 31.861 52.364 6.742 1.00 75.25 173 LEU A N 1
ATOM 1284 C CA . LEU A 1 173 ? 32.798 52.618 5.653 1.00 75.25 173 LEU A CA 1
ATOM 1285 C C . LEU A 1 173 ? 34.182 52.926 6.254 1.00 75.25 173 LEU A C 1
ATOM 1287 O O . LEU A 1 173 ? 34.256 53.731 7.184 1.00 75.25 173 LEU A O 1
ATOM 1291 N N . PRO A 1 174 ? 35.274 52.328 5.746 1.00 70.69 174 PRO A N 1
ATOM 1292 C CA . PRO A 1 174 ? 36.612 52.639 6.229 1.00 70.69 174 PRO A CA 1
ATOM 1293 C C . PRO A 1 174 ? 36.925 54.119 5.980 1.00 70.69 174 PRO A C 1
ATOM 1295 O O . PRO A 1 174 ? 36.796 54.610 4.857 1.00 70.69 174 PRO A O 1
ATOM 1298 N N . GLN A 1 175 ? 37.322 54.825 7.040 1.00 68.19 175 GLN A N 1
ATOM 1299 C CA . GLN A 1 175 ? 37.822 56.191 6.946 1.00 68.19 175 GLN A CA 1
ATOM 1300 C C . GLN A 1 175 ? 39.143 56.176 6.172 1.00 68.19 175 GLN A C 1
ATOM 1302 O O . GLN A 1 175 ? 40.096 55.501 6.566 1.00 68.19 175 GLN A O 1
ATOM 1307 N N . PHE A 1 176 ? 39.188 56.897 5.054 1.00 65.69 176 PHE A N 1
ATOM 1308 C CA . PHE A 1 176 ? 40.440 57.203 4.378 1.00 65.69 176 PHE A CA 1
ATOM 1309 C C . PHE A 1 176 ? 41.251 58.130 5.289 1.00 65.69 176 PHE A C 1
ATOM 1311 O O . PHE A 1 176 ? 40.751 59.168 5.716 1.00 65.69 176 PHE A O 1
ATOM 1318 N N . TYR A 1 177 ? 42.476 57.727 5.618 1.00 66.06 177 TYR A N 1
ATOM 1319 C CA . TYR A 1 177 ? 43.460 58.625 6.209 1.00 66.06 177 TYR A CA 1
ATOM 1320 C C . TYR A 1 177 ? 44.089 59.430 5.074 1.00 66.06 177 TYR A C 1
ATOM 1322 O O . TYR A 1 177 ? 44.730 58.848 4.197 1.00 66.06 177 TYR A O 1
ATOM 1330 N N . ASP A 1 178 ? 43.896 60.746 5.094 1.00 59.88 178 ASP A N 1
ATOM 1331 C CA . ASP A 1 178 ? 44.716 61.668 4.316 1.00 59.88 178 ASP A CA 1
ATOM 1332 C C . ASP A 1 178 ? 46.133 61.662 4.901 1.00 59.88 178 ASP A C 1
ATOM 1334 O O . ASP A 1 178 ? 46.322 61.795 6.113 1.00 59.88 178 ASP A O 1
ATOM 1338 N N . VAL A 1 179 ? 47.124 61.465 4.036 1.00 65.00 179 VAL A N 1
ATOM 1339 C CA . VAL A 1 179 ? 48.541 61.623 4.368 1.00 65.00 179 VAL A CA 1
ATOM 1340 C C . VAL A 1 179 ? 49.008 62.884 3.647 1.00 65.00 179 VAL A C 1
ATOM 1342 O O . VAL A 1 179 ? 48.881 62.957 2.423 1.00 65.00 179 VAL A O 1
ATOM 1345 N N . GLU A 1 180 ? 49.464 63.869 4.425 1.00 55.66 180 GLU A N 1
ATOM 1346 C CA . GLU A 1 180 ? 50.185 65.065 3.955 1.00 55.66 180 GLU A CA 1
ATOM 1347 C C . GLU A 1 180 ? 51.486 64.717 3.218 1.00 55.66 180 GLU A C 1
ATOM 1349 O O . GLU A 1 180 ? 52.159 63.733 3.612 1.00 55.66 180 GLU A O 1
#

Nearest PDB structures (foldseek):
  7piq-assembly1_E  TM=2.345E-01  e=3.487E-01  Mycoplasmoides pneumoniae M129
  6wm2-assembly1_O  TM=2.793E-01  e=1.218E+00  Homo sapiens
  8iex-assembly1_A  TM=2.062E-01  e=4.257E+00  Arabidopsis thaliana
  7ktx-assembly1_G  TM=2.265E-01  e=3.39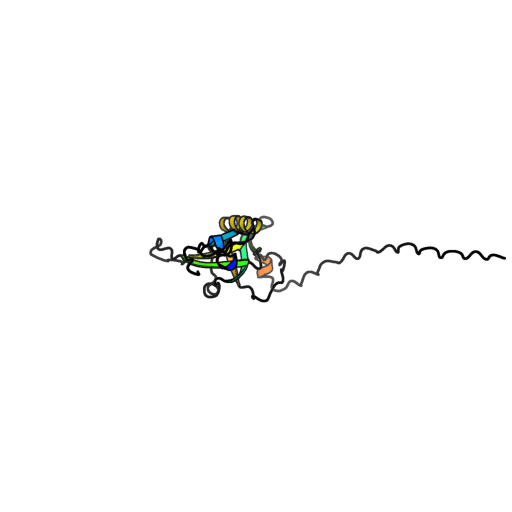1E+00  Saccharomyces cerevisiae BY4743
  5n61-assembly1_P  TM=1.954E-01  e=9.991E+00  Saccharomyces cerevisiae S288C

Foldseek 3Di:
DDDDDDPDDDDPVNDQPPLNPPDLVSVADPQKDKDKAFADDPPDCLVPPAQFFFKWKKFWAFDQDPNDTWIKIFTPDGRWGWHHKDWAQPPPDVPDGDTTIITITIGGPVSNVSRVVSRVGGHMHIDTDDPPDPDDDGDDIDIPVNVPCPDDDPPDDDDPPPPPPPPDPDPDDDDDDDDD